Protein AF-A0A3D1CQ88-F1 (afdb_monomer)

Sequence (324 aa):
MRKIFASIFAVTLAASALYALHPVYAASAGDLVKCPDFSSVYFLANDGKRYVFPNEHIYKSWYPDFDAVKTISCADLGLLPLGSRVMYQPGTSLVKIPSDPSVFVVEDNEIVREIPDEATAIALFGNDWSDRVDDVSEAFWPSFIKGEPLVSKEVPEGTILEDNLSKLFRVRNDGTAIEVDSSLTVDQELVLKEHAIHIDDIESRMGVTIALTQVDNTTATTVLTQIEDELETVHVEQEDEVEVEDILEVEDVEDAEVSADDEVAENTSGTGSGDVADGTDESINSDVSGDTENVDSSVSGNESTDRGSSDNSGDSGSSDGSGD

Mean predicted aligned error: 18.25 Å

Radius of gyration: 37.43 Å; Cα contacts (8 Å, |Δi|>4): 385; chains: 1; bounding box: 118×134×65 Å

pLDDT: mean 73.59, std 25.38, range [30.64, 98.5]

Secondary structure (DSSP, 8-state):
-------------------------SS-TT-EEE-TT----EEE-TTSPEEE--SHHHHHTT-SSSTT-EE--HHHHHHSPEEEEPPPPTTT-EEE-TT----EEE-STTEEEE---HHHHHHHH-TTGGGGEEEPPTTTGGGSEE-PPPPTTPPPTT-EEE-TT--EEEE-TTS-EEE-GGG--HHHHHHHHHH-EEHHHHHHHHT--PPEE---HHHHHHHHHHHHHHHHTS------------------------------------------------------------------------------------------

Solvent-accessible surface area (backbone atoms only — not comparable to full-atom values): 21104 Å² total; per-residue (Å²): 142,83,84,89,81,88,84,80,82,81,79,80,78,82,80,75,78,80,72,78,82,70,82,83,58,100,66,54,60,79,35,36,37,30,30,86,91,51,86,62,44,24,43,28,39,87,89,58,27,33,24,38,42,87,45,67,68,38,42,46,39,57,28,77,65,70,85,76,51,41,78,46,55,59,67,63,54,68,70,42,47,78,53,64,69,54,66,66,36,42,32,52,47,30,40,28,37,89,93,45,92,63,42,22,46,34,28,68,92,48,27,32,28,37,53,84,43,70,69,56,42,34,30,68,64,31,91,66,37,69,80,37,54,43,78,42,58,72,90,60,50,83,72,45,44,79,52,72,62,58,57,91,75,63,67,60,35,33,33,32,29,26,49,102,83,73,48,37,26,37,25,37,90,88,52,32,27,36,48,48,56,86,53,50,53,73,51,45,45,53,35,49,58,75,43,36,41,49,47,72,58,37,28,64,57,45,72,53,82,72,55,76,41,83,56,54,73,75,53,23,54,54,52,44,51,48,53,55,49,52,64,67,54,64,74,74,71,74,76,72,78,76,73,91,72,88,91,81,81,83,77,86,79,78,89,79,90,79,85,90,84,82,88,89,89,85,85,83,88,88,86,88,86,84,88,84,90,80,87,82,89,82,87,85,88,80,88,83,88,79,89,80,88,86,85,90,84,84,90,82,89,87,79,89,82,88,79,91,86,77,89,88,84,88,81,89,84,82,83,90,83,84,89,134

Structure (mmCIF, N/CA/C/O backbone):
data_AF-A0A3D1CQ88-F1
#
_entry.id   AF-A0A3D1CQ88-F1
#
loop_
_atom_site.group_PDB
_atom_site.id
_atom_site.type_symbol
_atom_site.label_atom_id
_atom_site.label_alt_id
_atom_site.label_comp_id
_atom_site.label_asym_id
_atom_site.label_entity_id
_atom_site.label_seq_id
_atom_site.pdbx_PDB_ins_code
_atom_site.Cartn_x
_atom_site.Cartn_y
_atom_site.Cartn_z
_atom_site.occupancy
_atom_site.B_iso_or_equiv
_atom_site.auth_seq_id
_atom_site.auth_comp_id
_atom_site.auth_asym_id
_atom_site.auth_atom_id
_atom_site.pdbx_PDB_model_num
ATOM 1 N N . MET A 1 1 ? 61.587 58.115 -9.108 1.00 48.12 1 MET A N 1
ATOM 2 C CA . MET A 1 1 ? 60.219 57.782 -9.567 1.00 48.12 1 MET A CA 1
ATOM 3 C C . MET A 1 1 ? 60.296 57.025 -10.886 1.00 48.12 1 MET A C 1
ATOM 5 O O . MET A 1 1 ? 60.627 57.641 -11.890 1.00 48.12 1 MET A O 1
ATOM 9 N N . ARG A 1 2 ? 60.064 55.703 -10.875 1.00 33.22 2 ARG A N 1
ATOM 10 C CA . ARG A 1 2 ? 59.939 54.844 -12.073 1.00 33.22 2 ARG A CA 1
ATOM 11 C C . ARG A 1 2 ? 59.398 53.451 -11.679 1.00 33.22 2 ARG A C 1
ATOM 13 O O . ARG A 1 2 ? 60.150 52.573 -11.299 1.00 33.22 2 ARG A O 1
ATOM 20 N N . LYS A 1 3 ? 58.065 53.376 -11.602 1.00 39.84 3 LYS A N 1
ATOM 21 C CA . LYS A 1 3 ? 57.133 52.444 -12.271 1.00 39.84 3 LYS A CA 1
ATOM 22 C C . LYS A 1 3 ? 57.570 50.979 -12.610 1.00 39.84 3 LYS A C 1
ATOM 24 O O . LYS A 1 3 ? 58.551 50.807 -13.323 1.00 39.84 3 LYS A O 1
ATOM 29 N N . ILE A 1 4 ? 56.636 50.044 -12.293 1.00 45.88 4 ILE A N 1
ATOM 30 C CA . ILE A 1 4 ? 56.241 48.725 -12.903 1.00 45.88 4 ILE A CA 1
ATOM 31 C C . ILE A 1 4 ? 57.196 47.510 -12.667 1.00 45.88 4 ILE A C 1
ATOM 33 O O . ILE A 1 4 ? 58.399 47.706 -12.649 1.00 45.88 4 ILE A O 1
ATOM 37 N N . PHE A 1 5 ? 56.796 46.241 -12.433 1.00 41.38 5 PHE A N 1
ATOM 38 C CA . PHE A 1 5 ? 55.587 45.466 -12.775 1.00 41.38 5 PHE A CA 1
ATOM 39 C C . PHE A 1 5 ? 55.180 44.421 -11.718 1.00 41.38 5 PHE A C 1
ATOM 41 O O . PHE A 1 5 ? 56.013 43.706 -11.172 1.00 41.38 5 PHE A O 1
ATOM 48 N N . ALA A 1 6 ? 53.864 44.314 -11.505 1.00 47.38 6 ALA A N 1
ATOM 49 C CA . ALA A 1 6 ? 53.200 43.182 -10.872 1.00 47.38 6 ALA A CA 1
ATOM 50 C C . ALA A 1 6 ? 53.244 41.969 -11.816 1.00 47.38 6 ALA A C 1
ATOM 52 O O . ALA A 1 6 ? 52.879 42.091 -12.985 1.00 47.38 6 ALA A O 1
ATOM 53 N N . SER A 1 7 ? 53.684 40.818 -11.309 1.00 42.47 7 SER A N 1
ATOM 54 C CA . SER A 1 7 ? 53.619 39.539 -12.017 1.00 42.47 7 SER A CA 1
ATOM 55 C C . SER A 1 7 ? 52.428 38.757 -11.471 1.00 42.47 7 SER A C 1
ATOM 57 O O . SER A 1 7 ? 52.477 38.228 -10.363 1.00 42.47 7 SER A O 1
ATOM 59 N N . ILE A 1 8 ? 51.327 38.768 -12.221 1.00 50.25 8 ILE A N 1
ATOM 60 C CA . ILE A 1 8 ? 50.155 37.927 -11.979 1.00 50.25 8 ILE A CA 1
ATOM 61 C C . ILE A 1 8 ? 50.434 36.606 -12.690 1.00 50.25 8 ILE A C 1
ATOM 63 O O . ILE A 1 8 ? 50.419 36.544 -13.918 1.00 50.25 8 ILE A O 1
ATOM 67 N N . PHE A 1 9 ? 50.723 35.557 -11.924 1.00 49.78 9 PHE A N 1
ATOM 68 C CA . PHE A 1 9 ? 50.745 34.194 -12.442 1.00 49.78 9 PHE A CA 1
ATOM 69 C C . PHE A 1 9 ? 49.287 33.743 -12.589 1.00 49.78 9 PHE A C 1
ATOM 71 O O . PHE A 1 9 ? 48.623 33.411 -11.610 1.00 49.78 9 PHE A O 1
ATOM 78 N N . ALA A 1 10 ? 48.757 33.817 -13.809 1.00 49.28 10 ALA A N 1
ATOM 79 C CA . ALA A 1 10 ? 47.448 33.276 -14.140 1.00 49.28 10 ALA A CA 1
ATOM 80 C C . ALA A 1 10 ? 47.545 31.743 -14.183 1.00 49.28 10 ALA A C 1
ATOM 82 O O . ALA A 1 10 ? 47.992 31.167 -15.171 1.00 49.28 10 ALA A O 1
ATOM 83 N N . VAL A 1 11 ? 47.153 31.086 -13.091 1.00 54.59 11 VAL A N 1
ATOM 84 C CA . VAL A 1 11 ? 46.889 29.644 -13.076 1.00 54.59 11 VAL A CA 1
ATOM 85 C C . VAL A 1 11 ? 45.490 29.444 -13.650 1.00 54.59 11 VAL A C 1
ATOM 87 O O . VAL A 1 11 ? 44.489 29.648 -12.969 1.00 54.59 11 VAL A O 1
ATOM 90 N N . THR A 1 12 ? 45.407 29.094 -14.929 1.00 55.28 12 THR A N 1
ATOM 91 C CA . THR A 1 12 ? 44.164 28.621 -15.542 1.00 55.28 12 THR A CA 1
ATOM 92 C C . THR A 1 12 ? 43.940 27.170 -15.130 1.00 55.28 12 THR A C 1
ATOM 94 O O . THR A 1 12 ? 44.539 26.257 -15.697 1.00 55.28 12 THR A O 1
ATOM 97 N N . LEU A 1 13 ? 43.091 26.966 -14.123 1.00 56.22 13 LEU A N 1
ATOM 98 C CA . LEU A 1 13 ? 42.561 25.659 -13.756 1.00 56.22 13 LEU A CA 1
ATOM 99 C C . LEU A 1 13 ? 41.532 25.247 -14.821 1.00 56.22 13 LEU A C 1
ATOM 101 O O . LEU A 1 13 ? 40.419 25.766 -14.853 1.00 56.22 13 LEU A O 1
ATOM 105 N N . ALA A 1 14 ? 41.910 24.344 -15.723 1.00 56.69 14 ALA A N 1
ATOM 106 C CA . ALA A 1 14 ? 40.958 23.684 -16.606 1.00 56.69 14 ALA A CA 1
ATOM 107 C C . ALA A 1 14 ? 40.183 22.640 -15.787 1.00 56.69 14 ALA A C 1
ATOM 109 O O . ALA A 1 14 ? 40.598 21.487 -15.682 1.00 56.69 14 ALA A O 1
ATOM 110 N N . ALA A 1 15 ? 39.075 23.055 -15.169 1.00 56.78 15 ALA A N 1
ATOM 111 C CA . ALA A 1 15 ? 38.105 22.135 -14.588 1.00 56.78 15 ALA A CA 1
ATOM 112 C C . ALA A 1 15 ? 37.392 21.403 -15.734 1.00 56.78 15 ALA A C 1
ATOM 114 O O . ALA A 1 15 ? 36.399 21.875 -16.282 1.00 56.78 15 ALA A O 1
ATOM 115 N N . SER A 1 16 ? 37.956 20.270 -16.145 1.00 58.66 16 SER A N 1
ATOM 116 C CA . SER A 1 16 ? 37.271 19.334 -17.031 1.00 58.66 16 SER A CA 1
ATOM 117 C C . SER A 1 16 ? 36.211 18.637 -16.188 1.00 58.66 16 SER A C 1
ATOM 119 O O . SER A 1 16 ? 36.533 17.753 -15.398 1.00 58.66 16 SER A O 1
ATOM 121 N N . ALA A 1 17 ? 34.963 19.089 -16.292 1.00 56.50 17 ALA A N 1
ATOM 122 C CA . ALA A 1 17 ? 33.828 18.380 -15.726 1.00 56.50 17 ALA A CA 1
ATOM 123 C C . ALA A 1 17 ? 33.725 17.018 -16.430 1.00 56.50 17 ALA A C 1
ATOM 125 O O . ALA A 1 17 ? 33.301 16.933 -17.583 1.00 56.50 17 ALA A O 1
ATOM 126 N N . LEU A 1 18 ? 34.176 15.963 -15.750 1.00 49.38 18 LEU A N 1
ATOM 127 C CA . LEU A 1 18 ? 33.811 14.587 -16.064 1.00 49.38 18 LEU A CA 1
ATOM 128 C C . LEU A 1 18 ? 32.307 14.469 -15.807 1.00 49.38 18 LEU A C 1
ATOM 130 O O . LEU A 1 18 ? 31.881 14.188 -14.693 1.00 49.38 18 LEU A O 1
ATOM 134 N N . TYR A 1 19 ? 31.496 14.744 -16.824 1.00 58.16 19 TYR A N 1
ATOM 135 C CA . TYR A 1 19 ? 30.118 14.280 -16.814 1.00 58.16 19 TYR A CA 1
ATOM 136 C C . TYR A 1 19 ? 30.182 12.761 -16.946 1.00 58.16 19 TYR A C 1
ATOM 138 O O . TYR A 1 19 ? 30.662 12.252 -17.961 1.00 58.16 19 TYR A O 1
ATOM 146 N N . ALA A 1 20 ? 29.750 12.041 -15.909 1.00 57.75 20 ALA A N 1
ATOM 147 C CA . ALA A 1 20 ? 29.469 10.623 -16.043 1.00 57.75 20 ALA A CA 1
ATOM 148 C C . ALA A 1 20 ? 28.485 10.466 -17.212 1.00 57.75 20 ALA A C 1
ATOM 150 O O . ALA A 1 20 ? 27.418 11.087 -17.225 1.00 57.75 20 ALA A O 1
ATOM 151 N N . LEU A 1 21 ? 28.884 9.707 -18.235 1.00 52.44 21 LEU A N 1
ATOM 152 C CA . LEU A 1 21 ? 27.972 9.278 -19.285 1.00 52.44 21 LEU A CA 1
ATOM 153 C C . LEU A 1 21 ? 26.993 8.317 -18.620 1.00 52.44 21 LEU A C 1
ATOM 155 O O . LEU A 1 21 ? 27.290 7.133 -18.481 1.00 52.44 21 LEU A O 1
ATOM 159 N N . HIS A 1 22 ? 25.859 8.838 -18.162 1.00 51.94 22 HIS A N 1
ATOM 160 C CA . HIS A 1 22 ? 24.761 7.978 -17.769 1.00 51.94 22 HIS A CA 1
ATOM 161 C C . HIS A 1 22 ? 24.253 7.320 -19.053 1.00 51.94 22 HIS A C 1
ATOM 163 O O . HIS A 1 22 ? 23.973 8.039 -20.022 1.00 51.94 22 HIS A O 1
ATOM 169 N N . PRO A 1 23 ? 24.200 5.982 -19.124 1.00 56.75 23 PRO A N 1
ATOM 170 C CA . PRO A 1 23 ? 23.515 5.320 -20.220 1.00 56.75 23 PRO A CA 1
ATOM 171 C C . PRO A 1 23 ? 22.111 5.919 -20.337 1.00 56.75 23 PRO A C 1
ATOM 173 O O . PRO A 1 23 ? 21.360 5.980 -19.367 1.00 56.75 23 PRO A O 1
ATOM 176 N N . VAL A 1 24 ? 21.788 6.435 -21.524 1.00 55.22 24 VAL A N 1
ATOM 177 C CA . VAL A 1 24 ? 20.437 6.901 -21.830 1.00 55.22 24 VAL A CA 1
ATOM 178 C C . VAL A 1 24 ? 19.608 5.647 -22.048 1.00 55.22 24 VAL A C 1
ATOM 180 O O . VAL A 1 24 ? 19.566 5.107 -23.153 1.00 55.22 24 VAL A O 1
ATOM 183 N N . TYR A 1 25 ? 19.024 5.136 -20.972 1.00 65.94 25 TYR A N 1
ATOM 184 C CA . TYR A 1 25 ? 18.042 4.070 -21.063 1.00 65.94 25 TYR A CA 1
ATOM 185 C C . TYR A 1 25 ? 16.749 4.620 -21.675 1.00 65.94 25 TYR A C 1
ATOM 187 O O . TYR A 1 25 ? 16.431 5.803 -21.549 1.00 65.94 25 TYR A O 1
ATOM 195 N N . ALA A 1 26 ? 15.986 3.757 -22.346 1.00 78.38 26 ALA A N 1
ATOM 196 C CA . ALA A 1 26 ? 14.658 4.102 -22.860 1.00 78.38 26 ALA A CA 1
ATOM 197 C C . ALA A 1 26 ? 13.620 4.360 -21.743 1.00 78.38 26 ALA A C 1
ATOM 199 O O . ALA A 1 26 ? 12.492 4.746 -22.042 1.00 78.38 26 ALA A O 1
ATOM 200 N N . ALA A 1 27 ? 14.005 4.137 -20.483 1.00 85.50 27 ALA A N 1
ATOM 201 C CA . ALA A 1 27 ? 13.209 4.335 -19.283 1.00 85.50 27 ALA A CA 1
ATOM 202 C C . ALA A 1 27 ? 13.976 5.187 -18.262 1.00 85.50 27 ALA A C 1
ATOM 204 O O . ALA A 1 27 ? 15.209 5.180 -18.233 1.00 85.50 27 ALA A O 1
ATOM 205 N N . SER A 1 28 ? 13.234 5.910 -17.432 1.00 89.38 28 SER A N 1
ATOM 206 C CA . SER A 1 28 ? 13.740 6.737 -16.332 1.00 89.38 28 SER A CA 1
ATOM 207 C C . SER A 1 28 ? 13.217 6.241 -14.988 1.00 89.38 28 SER A C 1
ATOM 209 O O . SER A 1 28 ? 12.246 5.492 -14.942 1.00 89.38 28 SER A O 1
ATOM 211 N N . ALA A 1 29 ? 13.840 6.675 -13.893 1.00 90.25 29 ALA A N 1
ATOM 212 C CA . ALA A 1 29 ? 13.319 6.399 -12.559 1.00 90.25 29 ALA A CA 1
ATOM 213 C C . ALA A 1 29 ? 11.845 6.831 -12.424 1.00 90.25 29 ALA A C 1
ATOM 215 O O . ALA A 1 29 ? 11.426 7.817 -13.039 1.00 90.25 29 ALA A O 1
ATOM 216 N N . GLY A 1 30 ? 11.068 6.046 -11.681 1.00 90.06 30 GLY A N 1
ATOM 217 C CA . GLY A 1 30 ? 9.610 6.131 -11.597 1.00 90.06 30 GLY A CA 1
ATOM 218 C C . GLY A 1 30 ? 8.867 5.322 -12.668 1.00 90.06 30 GLY A C 1
ATOM 219 O O . GLY A 1 30 ? 7.665 5.103 -12.539 1.00 90.06 30 GLY A O 1
ATOM 220 N N . ASP A 1 31 ? 9.548 4.849 -13.718 1.00 94.06 31 ASP A N 1
ATOM 221 C CA . ASP A 1 31 ? 8.892 4.097 -14.785 1.00 94.06 31 ASP A CA 1
ATOM 222 C C . ASP A 1 31 ? 8.568 2.658 -14.378 1.00 94.06 31 ASP A C 1
ATOM 224 O O . ASP A 1 31 ? 9.395 1.929 -13.826 1.00 94.06 31 ASP A O 1
ATOM 228 N N . LEU A 1 32 ? 7.390 2.206 -14.800 1.00 96.56 32 LEU A N 1
ATOM 229 C CA . LEU A 1 32 ? 7.064 0.793 -14.897 1.00 96.56 32 LEU A CA 1
ATOM 230 C C . LEU A 1 32 ? 7.511 0.261 -16.253 1.00 96.56 32 LEU A C 1
ATOM 232 O O . LEU A 1 32 ? 7.132 0.800 -17.294 1.00 96.56 32 LEU A O 1
ATOM 236 N N . VAL A 1 33 ? 8.298 -0.809 -16.257 1.00 97.00 33 VAL A N 1
ATOM 237 C CA . VAL A 1 33 ? 8.876 -1.375 -17.476 1.00 97.00 33 VAL A CA 1
ATOM 238 C C . VAL A 1 33 ? 8.666 -2.878 -17.579 1.00 97.00 33 VAL A C 1
ATOM 240 O O . VAL A 1 33 ? 8.673 -3.614 -16.595 1.00 97.00 33 VAL A O 1
ATOM 243 N N . LYS A 1 34 ? 8.543 -3.346 -18.816 1.00 97.38 34 LYS A N 1
ATOM 244 C CA . LYS A 1 34 ? 8.624 -4.757 -19.202 1.00 97.38 34 LYS A CA 1
ATOM 245 C C . LYS A 1 34 ? 9.391 -4.884 -20.509 1.00 97.38 34 LYS A C 1
ATOM 247 O O . LYS A 1 34 ? 9.611 -3.893 -21.208 1.00 97.38 34 LYS A O 1
ATOM 252 N N . CYS A 1 35 ? 9.716 -6.109 -20.896 1.00 96.19 35 CYS A N 1
ATOM 253 C CA . CYS A 1 35 ? 10.124 -6.394 -22.266 1.00 96.19 35 CYS A CA 1
ATOM 254 C C . CYS A 1 35 ? 9.092 -7.279 -22.990 1.00 96.19 35 CYS A C 1
ATOM 256 O O . CYS A 1 35 ? 8.247 -7.886 -22.333 1.00 96.19 35 CYS A O 1
ATOM 258 N N . PRO A 1 36 ? 9.144 -7.393 -24.329 1.00 96.44 36 PRO A N 1
ATOM 259 C CA . PRO A 1 36 ? 8.188 -8.198 -25.093 1.00 96.44 36 PRO A CA 1
ATOM 260 C C . PRO A 1 36 ? 8.229 -9.703 -24.798 1.00 96.44 36 PRO A C 1
ATOM 262 O O . PRO A 1 36 ? 7.206 -10.368 -24.944 1.00 96.44 36 PRO A O 1
ATOM 265 N N . ASP A 1 37 ? 9.388 -10.236 -24.400 1.00 96.69 37 ASP A N 1
ATOM 266 C CA . ASP A 1 37 ? 9.609 -11.688 -24.324 1.00 96.69 37 ASP A CA 1
ATOM 267 C C . ASP A 1 37 ? 9.002 -12.344 -23.071 1.00 96.69 37 ASP A C 1
ATOM 269 O O . ASP A 1 37 ? 8.784 -13.555 -23.057 1.00 96.69 37 ASP A O 1
ATOM 273 N N . PHE A 1 38 ? 8.723 -11.572 -22.017 1.00 93.31 38 PHE A N 1
ATOM 274 C CA . PHE A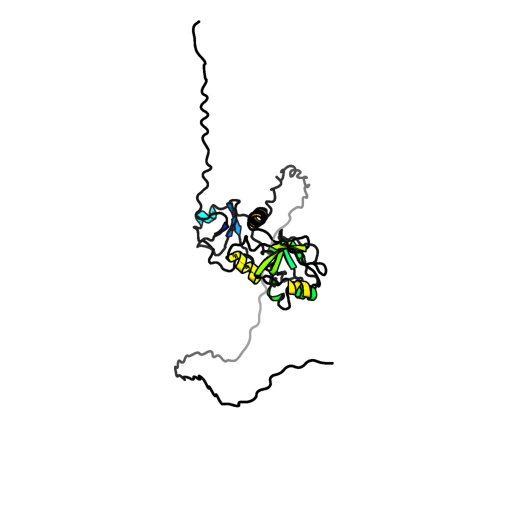 1 38 ? 8.151 -12.069 -20.764 1.00 93.31 38 PHE A CA 1
ATOM 275 C C . PHE A 1 38 ? 7.161 -11.078 -20.142 1.00 93.31 38 PHE A C 1
ATOM 277 O O . PHE A 1 38 ? 7.153 -9.886 -20.443 1.00 93.31 38 PHE A O 1
ATOM 284 N N . SER A 1 39 ? 6.276 -11.586 -19.283 1.00 94.69 39 SER A N 1
ATOM 285 C CA . SER A 1 39 ? 5.189 -10.806 -18.678 1.00 94.69 39 SER A CA 1
ATOM 286 C C . SER A 1 39 ? 5.582 -10.052 -17.408 1.00 94.69 39 SER A C 1
ATOM 288 O O . SER A 1 39 ? 4.795 -9.226 -16.960 1.00 94.69 39 SER A O 1
ATOM 290 N N . SER A 1 40 ? 6.760 -10.316 -16.834 1.00 96.88 40 SER A N 1
ATOM 291 C CA . SER A 1 40 ? 7.223 -9.659 -15.609 1.00 96.88 40 SER A CA 1
ATOM 292 C C . SER A 1 40 ? 7.288 -8.140 -15.775 1.00 96.88 40 SER A C 1
ATOM 294 O O . SER A 1 40 ? 7.863 -7.636 -16.745 1.00 96.88 40 SER A O 1
ATOM 296 N N . VAL A 1 41 ? 6.708 -7.434 -14.807 1.00 97.94 41 VAL A N 1
ATOM 297 C CA . VAL A 1 41 ? 6.734 -5.973 -14.702 1.00 97.94 41 VAL A CA 1
ATOM 298 C C . VAL A 1 41 ? 7.742 -5.586 -13.629 1.00 97.94 41 VAL A C 1
ATOM 300 O O . VAL A 1 41 ? 7.862 -6.263 -12.603 1.00 97.94 41 VAL A O 1
ATOM 303 N N . TYR A 1 42 ? 8.467 -4.501 -13.878 1.00 97.31 42 TYR A N 1
ATOM 304 C CA . TYR A 1 42 ? 9.457 -3.960 -12.963 1.00 97.31 42 TYR A CA 1
ATOM 305 C C . TYR A 1 42 ? 9.211 -2.474 -12.735 1.00 97.31 42 TYR A C 1
ATOM 307 O O . TYR A 1 42 ? 8.898 -1.756 -13.681 1.00 97.31 42 TYR A O 1
ATOM 315 N N . PHE A 1 43 ? 9.414 -2.016 -11.508 1.00 97.00 43 PHE A N 1
ATOM 316 C CA . PHE A 1 43 ? 9.547 -0.601 -11.184 1.00 97.00 43 PHE A CA 1
ATOM 317 C C . PHE A 1 43 ? 11.021 -0.196 -11.278 1.00 97.00 43 PHE A C 1
ATOM 319 O O . PHE A 1 43 ? 11.882 -0.886 -10.728 1.00 97.00 43 PHE A O 1
ATOM 326 N N . LEU A 1 44 ? 11.331 0.882 -11.995 1.00 94.94 44 LEU A N 1
ATOM 327 C CA . LEU A 1 44 ? 12.678 1.448 -12.064 1.00 94.94 44 LEU A CA 1
ATOM 328 C C . LEU A 1 44 ? 12.825 2.520 -10.981 1.00 94.94 44 LEU A C 1
ATOM 330 O O . LEU A 1 44 ? 12.228 3.587 -11.094 1.00 94.94 44 LEU A O 1
ATOM 334 N N . ALA A 1 45 ? 13.614 2.246 -9.946 1.00 89.88 45 ALA A N 1
ATOM 335 C CA . ALA A 1 45 ? 13.806 3.177 -8.837 1.00 89.88 45 ALA A CA 1
ATOM 336 C C . ALA A 1 45 ? 14.898 4.224 -9.133 1.00 89.88 45 ALA A C 1
ATOM 338 O O . ALA A 1 45 ? 15.630 4.136 -10.127 1.00 89.88 45 ALA A O 1
ATOM 339 N N . ASN A 1 46 ? 15.008 5.228 -8.259 1.00 89.00 46 ASN A N 1
ATOM 340 C CA . ASN A 1 46 ? 15.995 6.311 -8.362 1.00 89.00 46 ASN A CA 1
ATOM 341 C C . ASN A 1 46 ? 17.449 5.818 -8.264 1.00 89.00 46 ASN A C 1
ATOM 343 O O . ASN A 1 46 ? 18.336 6.408 -8.885 1.00 89.00 46 ASN A O 1
ATOM 347 N N . ASP A 1 47 ? 17.677 4.688 -7.589 1.00 88.44 47 ASP A N 1
ATOM 348 C CA . ASP A 1 47 ? 18.973 4.004 -7.505 1.00 88.44 47 ASP A CA 1
ATOM 349 C C . ASP A 1 47 ? 19.431 3.377 -8.844 1.00 88.44 47 ASP A C 1
ATOM 351 O O . ASP A 1 47 ? 20.547 2.857 -8.956 1.00 88.44 47 ASP A O 1
ATOM 355 N N . GLY A 1 48 ? 18.580 3.425 -9.876 1.00 88.81 48 GLY A N 1
ATOM 356 C CA . GLY A 1 48 ? 18.833 2.880 -11.207 1.00 88.81 48 GLY A CA 1
ATOM 357 C C . GLY A 1 48 ? 18.635 1.366 -11.319 1.00 88.81 48 GLY A C 1
ATOM 358 O O . GLY A 1 48 ? 18.948 0.798 -12.372 1.00 88.81 48 GLY A O 1
ATOM 359 N N . LYS A 1 49 ? 18.128 0.703 -10.274 1.00 93.81 49 LYS A N 1
ATOM 360 C CA . LYS A 1 49 ? 17.792 -0.724 -10.278 1.00 93.81 49 LYS A CA 1
ATOM 361 C C . LYS A 1 49 ? 16.324 -0.946 -10.631 1.00 93.81 49 LYS A C 1
ATOM 363 O O . LYS A 1 49 ? 15.454 -0.109 -10.398 1.00 93.81 49 LYS A O 1
ATOM 368 N N . ARG A 1 50 ? 16.043 -2.128 -11.178 1.00 95.25 50 ARG A N 1
ATOM 369 C CA . ARG A 1 50 ? 14.685 -2.599 -11.468 1.00 95.25 50 ARG A CA 1
ATOM 370 C C . ARG A 1 50 ? 14.210 -3.545 -10.357 1.00 95.25 50 ARG A C 1
ATOM 372 O O . ARG A 1 50 ? 14.860 -4.559 -10.088 1.00 95.25 50 ARG A O 1
ATOM 379 N N . TYR A 1 51 ? 13.069 -3.237 -9.756 1.00 96.56 51 TYR A N 1
ATOM 380 C CA . TYR A 1 51 ? 12.429 -4.018 -8.698 1.00 96.56 51 TYR A CA 1
ATOM 381 C C . TYR A 1 51 ? 11.257 -4.786 -9.289 1.00 96.56 51 TYR A C 1
ATOM 383 O O . TYR A 1 51 ? 10.400 -4.210 -9.955 1.00 96.56 51 TYR A O 1
ATOM 391 N N . VAL A 1 52 ? 11.242 -6.103 -9.112 1.00 96.31 52 VAL A N 1
ATOM 392 C CA . VAL A 1 52 ? 10.235 -6.967 -9.743 1.00 96.31 52 VAL A CA 1
ATOM 393 C C . VAL A 1 52 ? 8.940 -6.984 -8.937 1.00 96.31 52 VAL A C 1
ATOM 395 O O . VAL A 1 52 ? 8.986 -7.116 -7.717 1.00 96.31 52 VAL A O 1
ATOM 398 N N . PHE A 1 53 ? 7.791 -6.928 -9.615 1.00 96.19 53 PHE A N 1
ATOM 399 C CA . PHE A 1 53 ? 6.500 -7.285 -9.021 1.00 96.19 53 PHE A CA 1
ATOM 400 C C . PHE A 1 53 ? 6.327 -8.810 -9.072 1.00 96.19 53 PHE A C 1
ATOM 402 O O . PHE A 1 53 ? 6.247 -9.366 -10.173 1.00 96.19 53 PHE A O 1
ATOM 409 N N . PRO A 1 54 ? 6.286 -9.521 -7.928 1.00 93.50 54 PRO A N 1
ATOM 410 C CA . PRO A 1 54 ? 6.233 -10.986 -7.932 1.00 93.50 54 PRO A CA 1
ATOM 411 C C . PRO A 1 54 ? 4.941 -11.561 -8.519 1.00 93.50 54 PRO A C 1
ATOM 413 O O . PRO A 1 54 ? 4.951 -12.666 -9.061 1.00 93.50 54 PRO A O 1
ATOM 416 N N . ASN A 1 55 ? 3.826 -10.838 -8.387 1.00 93.50 55 ASN A N 1
ATOM 417 C CA . ASN A 1 55 ? 2.520 -11.241 -8.893 1.00 93.50 55 ASN A CA 1
ATOM 418 C C . ASN A 1 55 ? 1.622 -10.017 -9.157 1.00 93.50 55 ASN A C 1
ATOM 420 O O . ASN A 1 55 ? 1.979 -8.879 -8.850 1.00 93.50 55 ASN A O 1
ATOM 424 N N . GLU A 1 56 ? 0.453 -10.274 -9.744 1.00 95.06 56 GLU A N 1
ATOM 425 C CA . GLU A 1 56 ? -0.527 -9.244 -10.095 1.00 95.06 56 GLU A CA 1
ATOM 426 C C . GLU A 1 56 ? -1.180 -8.582 -8.873 1.00 95.06 56 GLU A C 1
ATOM 428 O O . GLU A 1 56 ? -1.429 -7.385 -8.927 1.00 95.06 56 GLU A O 1
ATOM 433 N N . HIS A 1 57 ? -1.409 -9.309 -7.774 1.00 94.69 57 HIS A N 1
ATOM 434 C CA . HIS A 1 57 ? -2.003 -8.749 -6.551 1.00 94.69 57 HIS A CA 1
ATOM 435 C C . HIS A 1 57 ? -1.107 -7.659 -5.948 1.00 94.69 57 HIS A C 1
ATOM 437 O O . HIS A 1 57 ? -1.563 -6.554 -5.675 1.00 94.69 57 HIS A O 1
ATOM 443 N N . ILE A 1 58 ? 0.202 -7.919 -5.859 1.00 95.25 58 ILE A N 1
ATOM 444 C CA . ILE A 1 58 ? 1.182 -6.924 -5.412 1.00 95.25 58 ILE A CA 1
ATOM 445 C C . ILE A 1 58 ? 1.214 -5.740 -6.379 1.00 95.25 58 ILE A C 1
ATOM 447 O O . ILE A 1 58 ? 1.232 -4.601 -5.936 1.00 95.25 58 ILE A O 1
ATOM 451 N N . TYR A 1 59 ? 1.185 -5.970 -7.693 1.00 96.56 59 TYR A N 1
ATOM 452 C CA . TYR A 1 59 ? 1.138 -4.862 -8.651 1.00 96.56 59 TYR A CA 1
ATOM 453 C C . TYR A 1 59 ? -0.112 -3.989 -8.460 1.00 96.56 59 TYR A C 1
ATOM 455 O O . TYR A 1 59 ? 0.004 -2.768 -8.367 1.00 96.56 59 TYR A O 1
ATOM 463 N N . LYS A 1 60 ? -1.284 -4.621 -8.327 1.00 95.88 60 LYS A N 1
ATOM 464 C CA . LYS A 1 60 ? -2.572 -3.944 -8.137 1.00 95.88 60 LYS A CA 1
ATOM 465 C C . LYS A 1 60 ? -2.715 -3.231 -6.800 1.00 95.88 60 LYS A C 1
ATOM 467 O O . LYS A 1 60 ? -3.481 -2.282 -6.702 1.00 95.88 60 LYS A O 1
ATOM 472 N N . SER A 1 61 ? -1.926 -3.634 -5.807 1.00 95.56 61 SER A N 1
ATOM 473 C CA . SER A 1 61 ? -1.807 -2.876 -4.566 1.00 95.56 61 SER A CA 1
ATOM 474 C C . SER A 1 61 ? -1.164 -1.503 -4.763 1.00 95.56 61 SER A C 1
ATOM 476 O O . SER A 1 61 ? -1.360 -0.665 -3.908 1.00 95.56 61 SER A O 1
ATOM 478 N N . TRP A 1 62 ? -0.436 -1.249 -5.863 1.00 95.50 62 TRP A N 1
ATOM 479 C CA . TRP A 1 62 ? 0.222 0.040 -6.144 1.00 95.50 62 TRP A CA 1
ATOM 480 C C . TRP A 1 62 ? -0.338 0.780 -7.365 1.00 95.50 62 TRP A C 1
ATOM 482 O O . TRP A 1 62 ? -0.244 2.005 -7.425 1.00 95.50 62 TRP A O 1
ATOM 492 N N . TYR A 1 63 ? -0.881 0.058 -8.352 1.00 95.81 63 TYR A N 1
ATOM 493 C CA . TYR A 1 63 ? -1.347 0.617 -9.625 1.00 95.81 63 TYR A CA 1
ATOM 494 C C . TYR A 1 63 ? -2.696 0.014 -10.032 1.00 95.81 63 TYR A C 1
ATOM 496 O O . TYR A 1 63 ? -2.879 -1.192 -9.894 1.00 95.81 63 TYR A O 1
ATOM 504 N N . PRO A 1 64 ? -3.630 0.798 -10.595 1.00 95.12 64 PRO A N 1
ATOM 505 C CA . PRO A 1 64 ? -4.981 0.310 -10.881 1.00 95.12 64 PRO A CA 1
ATOM 506 C C . PRO A 1 64 ? -5.008 -0.711 -12.032 1.00 95.12 64 PRO A C 1
ATOM 508 O O . PRO A 1 64 ? -5.798 -1.658 -12.038 1.00 95.12 64 PRO A O 1
ATOM 511 N N . ASP A 1 65 ? -4.127 -0.532 -13.015 1.00 95.75 65 ASP A N 1
ATOM 512 C CA . ASP A 1 65 ? -4.017 -1.356 -14.212 1.00 95.75 65 ASP A CA 1
ATOM 513 C C . ASP A 1 65 ? -2.605 -1.262 -14.817 1.00 95.75 65 ASP A C 1
ATOM 515 O O . ASP A 1 65 ? -1.723 -0.600 -14.275 1.00 95.75 65 ASP A O 1
ATOM 519 N N . PHE A 1 66 ? -2.376 -1.962 -15.932 1.00 96.44 66 PHE A N 1
ATOM 520 C CA . PHE A 1 66 ? -1.070 -2.054 -16.590 1.00 96.44 66 PHE A CA 1
ATOM 521 C C . PHE A 1 66 ? -0.833 -0.983 -17.673 1.00 96.44 66 PHE A C 1
ATOM 523 O O . PHE A 1 66 ? 0.159 -1.087 -18.404 1.00 96.44 66 PHE A O 1
ATOM 530 N N . ASP A 1 67 ? -1.698 0.026 -17.818 1.00 95.69 67 ASP A N 1
ATOM 531 C CA . ASP A 1 67 ? -1.608 1.003 -18.916 1.00 95.69 67 ASP A CA 1
ATOM 532 C C . ASP A 1 67 ? -0.365 1.899 -18.795 1.00 95.69 67 ASP A C 1
ATOM 534 O O . ASP A 1 67 ? 0.204 2.332 -19.803 1.00 95.69 67 ASP A O 1
ATOM 538 N N . ALA A 1 68 ? 0.120 2.116 -17.569 1.00 92.88 68 ALA A N 1
ATOM 539 C CA . ALA A 1 68 ? 1.354 2.847 -17.291 1.00 92.88 68 ALA A CA 1
ATOM 540 C C . ALA A 1 68 ? 2.639 2.055 -17.630 1.00 92.88 68 ALA A C 1
ATOM 542 O O . ALA A 1 68 ? 3.735 2.626 -17.637 1.00 92.88 68 ALA A O 1
ATOM 543 N N . VAL A 1 69 ? 2.544 0.750 -17.926 1.00 96.69 69 VAL A N 1
ATOM 544 C CA . VAL A 1 69 ? 3.718 -0.103 -18.169 1.00 96.69 69 VAL A CA 1
ATOM 545 C C . VAL A 1 69 ? 4.313 0.138 -19.557 1.00 96.69 69 VAL A C 1
ATOM 547 O O . VAL A 1 69 ? 3.744 -0.202 -20.598 1.00 96.69 69 VAL A O 1
ATOM 550 N N . LYS A 1 70 ? 5.549 0.634 -19.584 1.00 96.19 70 LYS A N 1
ATOM 551 C CA . LYS A 1 70 ? 6.326 0.853 -20.805 1.00 96.19 70 LYS A CA 1
ATOM 552 C C . LYS A 1 70 ? 6.986 -0.443 -21.270 1.00 96.19 70 LYS A C 1
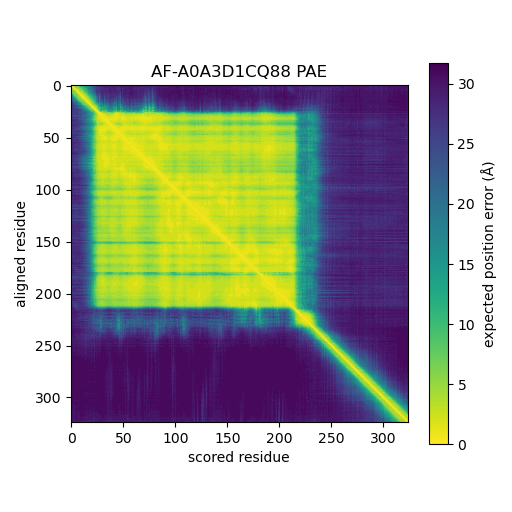ATOM 554 O O . LYS A 1 70 ? 7.623 -1.163 -20.505 1.00 96.19 70 LYS A O 1
ATOM 559 N N . THR A 1 71 ? 6.898 -0.727 -22.566 1.00 96.69 71 THR A N 1
ATOM 560 C CA . THR A 1 71 ? 7.651 -1.835 -23.171 1.00 96.69 71 THR A CA 1
ATOM 561 C C . THR A 1 71 ? 8.984 -1.323 -23.715 1.00 96.69 71 THR A C 1
ATOM 563 O O . THR A 1 71 ? 9.000 -0.515 -24.643 1.00 96.69 71 THR A O 1
ATOM 566 N N . ILE A 1 72 ? 10.094 -1.816 -23.164 1.00 95.62 72 ILE A N 1
ATOM 567 C CA . ILE A 1 72 ? 11.466 -1.547 -23.629 1.00 95.62 72 ILE A CA 1
ATOM 568 C C . ILE A 1 72 ? 12.091 -2.811 -24.234 1.00 95.62 72 ILE A C 1
ATOM 570 O O . ILE A 1 72 ? 11.536 -3.904 -24.116 1.00 95.62 72 ILE A O 1
ATOM 574 N N . SER A 1 73 ? 13.240 -2.699 -24.905 1.00 95.56 73 SER A N 1
ATOM 575 C CA . SER A 1 73 ? 13.906 -3.893 -25.442 1.00 95.56 73 SER A CA 1
ATOM 576 C C . SER A 1 73 ? 14.421 -4.799 -24.313 1.00 95.56 73 SER A C 1
ATOM 578 O O . SER A 1 73 ? 14.822 -4.317 -23.254 1.00 95.56 73 SER A O 1
ATOM 580 N N . CYS A 1 74 ? 14.460 -6.119 -24.531 1.00 95.94 74 CYS A N 1
ATOM 581 C CA . CYS A 1 74 ? 15.014 -7.063 -23.548 1.00 95.94 74 CYS A CA 1
ATOM 582 C C . CYS A 1 74 ? 16.491 -6.767 -23.240 1.00 95.94 74 CYS A C 1
ATOM 584 O O . CYS A 1 74 ? 16.951 -7.004 -22.126 1.00 95.94 74 CYS A O 1
ATOM 586 N N . ALA A 1 75 ? 17.225 -6.236 -24.226 1.00 94.50 75 ALA A N 1
ATOM 587 C CA . ALA A 1 75 ? 18.613 -5.822 -24.067 1.00 94.50 75 ALA A CA 1
ATOM 588 C C . ALA A 1 75 ? 18.734 -4.612 -23.131 1.00 94.50 75 ALA A C 1
ATOM 590 O O . ALA A 1 75 ? 19.528 -4.665 -22.198 1.00 94.50 75 ALA A O 1
ATOM 591 N N . ASP A 1 76 ? 17.919 -3.569 -23.333 1.00 94.00 76 ASP A N 1
ATOM 592 C CA . ASP A 1 76 ? 17.913 -2.384 -22.464 1.00 94.00 76 ASP A CA 1
ATOM 593 C C . ASP A 1 76 ? 17.466 -2.743 -21.052 1.00 94.00 76 ASP A C 1
ATOM 595 O O . ASP A 1 76 ? 18.111 -2.341 -20.088 1.00 94.00 76 ASP A O 1
ATOM 599 N N . LEU A 1 77 ? 16.408 -3.557 -20.932 1.00 94.75 77 LEU A N 1
ATOM 600 C CA . LEU A 1 77 ? 15.970 -4.074 -19.643 1.00 94.75 77 LEU A CA 1
ATOM 601 C C . LEU A 1 77 ? 17.143 -4.786 -18.972 1.00 94.75 77 LEU A C 1
ATOM 603 O O . LEU A 1 77 ? 17.474 -4.440 -17.847 1.00 94.75 77 LEU A O 1
ATOM 607 N N . GLY A 1 78 ? 17.809 -5.713 -19.673 1.00 94.38 78 GLY A N 1
ATOM 608 C CA . GLY A 1 78 ? 18.962 -6.493 -19.212 1.00 94.38 78 GLY A CA 1
ATOM 609 C C . GLY A 1 78 ? 20.157 -5.691 -18.685 1.00 94.38 78 GLY A C 1
ATOM 610 O O . GLY A 1 78 ? 20.918 -6.238 -17.892 1.00 94.38 78 GLY A O 1
ATOM 611 N N . LEU A 1 79 ? 20.310 -4.425 -19.085 1.00 93.88 79 LEU A N 1
ATOM 612 C CA . LEU A 1 79 ? 21.352 -3.526 -18.575 1.00 93.88 79 LEU A CA 1
ATOM 613 C C . LEU A 1 79 ? 21.009 -2.909 -17.211 1.00 93.88 79 LEU A C 1
ATOM 615 O O . LEU A 1 79 ? 21.917 -2.479 -16.503 1.00 93.88 79 LEU A O 1
ATOM 619 N N . LEU A 1 80 ? 19.726 -2.869 -16.841 1.00 93.19 80 LEU A N 1
ATOM 620 C CA . LEU A 1 80 ? 19.266 -2.382 -15.542 1.00 93.19 80 LEU A CA 1
ATOM 621 C C . LEU A 1 80 ? 19.518 -3.462 -14.471 1.00 93.19 80 LEU A C 1
ATOM 623 O O . LEU A 1 80 ? 18.968 -4.567 -14.596 1.00 93.19 80 LEU A O 1
ATOM 627 N N . PRO A 1 81 ? 20.328 -3.185 -13.428 1.00 94.94 81 PRO A N 1
ATOM 628 C CA . PRO A 1 81 ? 20.577 -4.138 -12.349 1.00 94.94 81 PRO A CA 1
ATOM 629 C C . PRO A 1 81 ? 19.285 -4.519 -11.622 1.00 94.94 81 PRO A C 1
ATOM 631 O O . PRO A 1 81 ? 18.357 -3.719 -11.531 1.00 94.94 81 PRO A O 1
ATOM 634 N N . LEU A 1 82 ? 19.222 -5.740 -11.089 1.00 94.88 82 LEU A N 1
ATOM 635 C CA . LEU A 1 82 ? 18.104 -6.164 -10.247 1.00 94.88 82 LEU A CA 1
ATOM 636 C C . LEU A 1 82 ? 18.247 -5.563 -8.847 1.00 94.88 82 LEU A C 1
ATOM 638 O O . LEU A 1 82 ? 19.317 -5.641 -8.244 1.00 94.88 82 LEU A O 1
ATOM 642 N N . GLY A 1 83 ? 17.162 -4.975 -8.355 1.00 93.25 83 GLY A N 1
ATOM 643 C CA . GLY A 1 83 ? 16.964 -4.710 -6.937 1.00 93.25 83 GLY A CA 1
ATOM 644 C C . GLY A 1 83 ? 16.323 -5.912 -6.246 1.00 93.25 83 GLY A C 1
ATOM 645 O O . GLY A 1 83 ? 16.319 -7.030 -6.774 1.00 93.25 83 GLY A O 1
ATOM 646 N N . SER A 1 84 ? 15.740 -5.658 -5.078 1.00 90.12 84 SER A N 1
ATOM 647 C CA . SER A 1 84 ? 14.843 -6.610 -4.425 1.00 90.12 84 SER A CA 1
ATOM 648 C C . SER A 1 84 ? 13.512 -6.717 -5.197 1.00 90.12 84 SER A C 1
ATOM 650 O O . SER A 1 84 ? 13.379 -6.325 -6.364 1.00 90.12 84 SER A O 1
ATOM 652 N N . ARG A 1 85 ? 12.495 -7.276 -4.554 1.00 90.81 85 ARG A N 1
ATOM 653 C CA . ARG A 1 85 ? 11.126 -7.322 -5.061 1.00 90.81 85 ARG A CA 1
ATOM 654 C C . ARG A 1 85 ? 10.278 -6.216 -4.447 1.00 90.81 85 ARG A C 1
ATOM 656 O O . ARG A 1 85 ? 10.555 -5.762 -3.345 1.00 90.81 85 ARG A O 1
ATOM 663 N N . VAL A 1 86 ? 9.214 -5.847 -5.144 1.00 93.19 86 VAL A N 1
ATOM 664 C CA . VAL A 1 86 ? 8.163 -4.995 -4.584 1.00 93.19 86 VAL A CA 1
ATOM 665 C C . VAL A 1 86 ? 7.265 -5.844 -3.673 1.00 93.19 86 VAL A C 1
ATOM 667 O O . VAL A 1 86 ? 6.962 -6.995 -4.007 1.00 93.19 86 VAL A O 1
ATOM 670 N N . MET A 1 87 ? 6.863 -5.291 -2.528 1.00 92.31 87 MET A N 1
ATOM 671 C CA . MET A 1 87 ? 5.900 -5.886 -1.587 1.00 92.31 87 MET A CA 1
ATOM 672 C C . MET A 1 87 ? 4.526 -5.223 -1.726 1.00 92.31 87 MET A C 1
ATOM 674 O O . MET A 1 87 ? 4.391 -4.231 -2.438 1.00 92.31 87 MET A O 1
ATOM 678 N N . TYR A 1 88 ? 3.499 -5.766 -1.067 1.00 94.25 88 TYR A N 1
ATOM 679 C CA . TYR A 1 88 ? 2.178 -5.128 -1.013 1.00 94.25 88 TYR A CA 1
ATOM 680 C C . TYR A 1 88 ? 2.277 -3.689 -0.497 1.00 94.25 88 TYR A C 1
ATOM 682 O O . TYR A 1 88 ? 3.024 -3.426 0.447 1.00 94.25 88 TYR A O 1
ATOM 690 N N . GLN A 1 89 ? 1.515 -2.771 -1.096 1.00 94.62 89 GLN A N 1
ATOM 691 C CA . GLN A 1 89 ? 1.405 -1.408 -0.590 1.00 94.62 89 GLN A CA 1
ATOM 692 C C . GLN A 1 89 ? 0.716 -1.433 0.781 1.00 94.62 89 GLN A C 1
ATOM 694 O O . GLN A 1 89 ? -0.397 -1.961 0.888 1.00 94.62 89 GLN A O 1
ATOM 699 N N . PRO A 1 90 ? 1.311 -0.854 1.833 1.00 94.50 90 PRO A N 1
ATOM 700 C CA . PRO A 1 90 ? 0.683 -0.871 3.148 1.00 94.50 90 PRO A CA 1
ATOM 701 C C . PRO A 1 90 ? -0.682 -0.179 3.139 1.00 94.50 90 PRO A C 1
ATOM 703 O O . PRO A 1 90 ? -0.868 0.842 2.471 1.00 94.50 90 PRO A O 1
ATOM 706 N N . GLY A 1 91 ? -1.638 -0.769 3.861 1.00 92.75 91 GLY A N 1
ATOM 707 C CA . GLY A 1 91 ? -3.024 -0.295 3.946 1.00 92.75 91 GLY A CA 1
ATOM 708 C C . GLY A 1 91 ? -3.971 -0.721 2.813 1.00 92.75 91 GLY A C 1
ATOM 709 O O . GLY A 1 91 ? -5.157 -0.392 2.888 1.00 92.75 91 GLY A O 1
ATOM 710 N N . THR A 1 92 ? -3.501 -1.455 1.797 1.00 94.19 92 THR A N 1
ATOM 711 C CA . THR A 1 92 ? -4.329 -1.872 0.643 1.00 94.19 92 THR A CA 1
ATOM 712 C C . THR A 1 92 ? -4.860 -3.304 0.780 1.00 94.19 92 THR A C 1
ATOM 714 O O . THR A 1 92 ? -6.074 -3.498 0.827 1.00 94.19 92 THR A O 1
ATOM 717 N N . SER A 1 93 ? -3.979 -4.290 0.971 1.00 95.81 93 SER A N 1
ATOM 718 C CA . SER A 1 93 ? -4.338 -5.704 1.158 1.00 95.81 93 SER A CA 1
ATOM 719 C C . SER A 1 93 ? -4.111 -6.187 2.593 1.00 95.81 93 SER A C 1
ATOM 721 O O . SER A 1 93 ? -3.220 -5.726 3.311 1.00 95.81 93 SER A O 1
ATOM 723 N N . LEU A 1 94 ? -4.897 -7.186 2.986 1.00 97.81 94 LEU A N 1
ATOM 724 C CA . LEU A 1 94 ? -4.603 -8.087 4.096 1.00 97.81 94 LEU A CA 1
ATOM 725 C C . LEU A 1 94 ? -3.941 -9.343 3.534 1.00 97.81 94 LEU A C 1
ATOM 727 O O . LEU A 1 94 ? -4.240 -9.753 2.417 1.00 97.81 94 LEU A O 1
ATOM 731 N N . VAL A 1 95 ? -3.067 -9.984 4.300 1.00 97.62 95 VAL A N 1
ATOM 732 C CA . VAL A 1 95 ? -2.343 -11.172 3.832 1.00 97.62 95 VAL A CA 1
ATOM 733 C C . VAL A 1 95 ? -2.482 -12.337 4.796 1.00 97.62 95 VAL A C 1
ATOM 735 O O . VAL A 1 95 ? -2.607 -12.166 6.009 1.00 97.62 95 VAL A O 1
ATOM 738 N N . LYS A 1 96 ? -2.426 -13.545 4.248 1.00 97.50 96 LYS A N 1
ATOM 739 C CA . LYS A 1 96 ? -2.304 -14.801 4.996 1.00 97.50 96 LYS A CA 1
ATOM 740 C C . LYS A 1 96 ? -1.476 -15.800 4.198 1.00 97.50 96 LYS A C 1
ATOM 742 O O . LYS A 1 96 ? -1.216 -15.587 3.018 1.00 97.50 96 LYS A O 1
ATOM 747 N N . ILE A 1 97 ? -1.107 -16.913 4.820 1.00 96.88 97 ILE A N 1
ATOM 748 C CA . ILE A 1 97 ? -0.584 -18.081 4.101 1.00 96.88 97 ILE A CA 1
ATOM 749 C C . ILE A 1 97 ? -1.644 -19.191 4.071 1.00 96.88 97 ILE A C 1
ATOM 751 O O . ILE A 1 97 ? -2.404 -19.324 5.029 1.00 96.88 97 ILE A O 1
ATOM 755 N N . PRO A 1 98 ? -1.706 -20.039 3.028 1.00 96.25 98 PRO A N 1
ATOM 756 C CA . PRO A 1 98 ? -2.731 -21.084 2.934 1.00 96.25 98 PRO A CA 1
ATOM 757 C C . PRO A 1 98 ? -2.733 -22.088 4.098 1.00 96.25 98 PRO A C 1
ATOM 759 O O . PRO A 1 98 ? -3.769 -22.672 4.413 1.00 96.25 98 PRO A O 1
ATOM 762 N N . SER A 1 99 ? -1.578 -22.307 4.732 1.00 96.81 99 SER A N 1
ATOM 763 C CA . SER A 1 99 ? -1.405 -23.250 5.842 1.00 96.81 99 SER A CA 1
ATOM 764 C C . SER A 1 99 ? -1.784 -22.694 7.217 1.00 96.81 99 SER A C 1
ATOM 766 O O . SER A 1 99 ? -1.891 -23.478 8.161 1.00 96.81 99 SER A O 1
ATOM 768 N N . ASP A 1 100 ? -2.035 -21.386 7.334 1.00 95.44 100 ASP A N 1
ATOM 769 C CA . ASP A 1 100 ? -2.365 -20.705 8.588 1.00 95.44 100 ASP A CA 1
ATOM 770 C C . ASP A 1 100 ? -3.659 -19.879 8.421 1.00 95.44 100 ASP A C 1
ATOM 772 O O . ASP A 1 100 ? -3.779 -19.072 7.493 1.00 95.44 100 ASP A O 1
ATOM 776 N N . PRO A 1 101 ? -4.695 -20.075 9.257 1.00 95.44 101 PRO A N 1
ATOM 777 C CA . PRO A 1 101 ? -5.891 -19.246 9.200 1.00 95.44 101 PRO A CA 1
ATOM 778 C C . PRO A 1 101 ? -5.667 -17.791 9.642 1.00 95.44 101 PRO A C 1
ATOM 780 O O . PRO A 1 101 ? -6.523 -16.972 9.310 1.00 95.44 101 PRO A O 1
ATOM 783 N N . SER A 1 102 ? -4.580 -17.460 10.351 1.00 97.56 102 SER A N 1
ATOM 784 C CA . SER A 1 102 ? -4.315 -16.095 10.821 1.00 97.56 102 SER A CA 1
ATOM 785 C C . SER A 1 102 ? -4.178 -15.103 9.661 1.00 97.56 102 SER A C 1
ATOM 787 O O . SER A 1 102 ? -3.574 -15.395 8.627 1.00 97.56 102 SER A O 1
ATOM 789 N N . VAL A 1 103 ? -4.757 -13.917 9.851 1.00 98.25 103 VAL A N 1
ATOM 790 C CA . VAL A 1 103 ? -4.765 -12.820 8.876 1.00 98.25 103 VAL A CA 1
ATOM 791 C C . VAL A 1 103 ? -3.938 -11.673 9.423 1.00 98.25 103 VAL A C 1
ATOM 793 O O . VAL A 1 103 ? -4.002 -11.359 10.614 1.00 98.25 103 VAL A O 1
ATOM 796 N N . PHE A 1 104 ? -3.172 -11.043 8.544 1.00 98.50 104 PHE A N 1
ATOM 797 C CA . PHE A 1 104 ? -2.238 -9.996 8.897 1.00 98.50 104 PHE A CA 1
ATOM 798 C C . PHE A 1 104 ? -2.507 -8.732 8.091 1.00 98.50 104 PHE A C 1
ATOM 800 O O . PHE A 1 104 ? -2.836 -8.788 6.906 1.00 98.50 104 PHE A O 1
ATOM 807 N N . VAL A 1 105 ? -2.335 -7.587 8.741 1.00 97.94 105 VAL A N 1
ATOM 808 C CA . VAL A 1 105 ? -2.208 -6.299 8.055 1.00 97.94 105 VAL A CA 1
ATOM 809 C C . VAL A 1 105 ? -0.780 -6.156 7.542 1.00 97.94 105 VAL A C 1
ATOM 811 O O . VAL A 1 105 ? 0.149 -6.630 8.197 1.00 97.94 105 VAL A O 1
ATOM 814 N N . VAL A 1 106 ? -0.614 -5.518 6.386 1.00 96.69 106 VAL A N 1
ATOM 815 C CA . VAL A 1 106 ? 0.699 -5.125 5.861 1.00 96.69 106 VAL A CA 1
ATOM 816 C C . VAL A 1 106 ? 0.948 -3.671 6.247 1.00 96.69 106 VAL A C 1
ATOM 818 O O . VAL A 1 106 ? 0.180 -2.790 5.852 1.00 96.69 106 VAL A O 1
ATOM 821 N N . GLU A 1 107 ? 2.006 -3.442 7.016 1.00 94.81 107 GLU A N 1
ATOM 822 C CA . GLU A 1 107 ? 2.493 -2.123 7.420 1.00 94.81 107 GLU A CA 1
ATOM 823 C C . GLU A 1 107 ? 3.760 -1.757 6.630 1.00 94.81 107 GLU A C 1
ATOM 825 O O . GLU A 1 107 ? 4.269 -2.536 5.816 1.00 94.81 107 GLU A O 1
ATOM 830 N N . ASP A 1 108 ? 4.260 -0.544 6.850 1.00 89.00 108 ASP A N 1
ATOM 831 C CA . ASP A 1 108 ? 5.529 -0.094 6.285 1.00 89.00 108 ASP A CA 1
ATOM 832 C C . ASP A 1 108 ? 6.702 -0.992 6.733 1.00 89.00 108 ASP A C 1
ATOM 834 O O . ASP A 1 108 ? 6.620 -1.743 7.708 1.00 89.00 108 ASP A O 1
ATOM 838 N N . ASN A 1 109 ? 7.819 -0.929 6.002 1.00 86.88 109 ASN A N 1
ATOM 839 C CA . ASN A 1 109 ? 9.043 -1.682 6.313 1.00 86.88 109 ASN A CA 1
ATOM 840 C C . ASN A 1 109 ? 8.874 -3.216 6.334 1.00 86.88 109 ASN A C 1
ATOM 842 O O . ASN A 1 109 ? 9.517 -3.909 7.120 1.00 86.88 109 ASN A O 1
ATOM 846 N N . GLU A 1 110 ? 8.021 -3.752 5.452 1.00 88.50 110 GLU A N 1
ATOM 847 C CA . GLU A 1 110 ? 7.793 -5.200 5.274 1.00 88.50 110 GLU A CA 1
ATOM 848 C C . GLU A 1 110 ? 7.186 -5.892 6.509 1.00 88.50 110 GLU A C 1
ATOM 850 O O . GLU A 1 110 ? 7.203 -7.124 6.622 1.00 88.50 110 GLU A O 1
ATOM 855 N N . ILE A 1 111 ? 6.628 -5.109 7.437 1.00 95.38 111 ILE A N 1
ATOM 856 C CA . ILE A 1 111 ? 6.050 -5.619 8.675 1.00 95.38 111 ILE A CA 1
ATOM 857 C C . ILE A 1 111 ? 4.649 -6.169 8.411 1.00 95.38 111 ILE A C 1
ATOM 859 O O . ILE A 1 111 ? 3.813 -5.544 7.760 1.00 95.38 111 ILE A O 1
ATOM 863 N N . VAL A 1 112 ? 4.375 -7.347 8.971 1.00 97.75 112 VAL A N 1
ATOM 864 C CA . VAL A 1 112 ? 3.024 -7.910 9.045 1.00 97.75 112 VAL A CA 1
ATOM 865 C C . VAL A 1 112 ? 2.607 -8.095 10.492 1.00 97.75 112 VAL A C 1
ATOM 867 O O . VAL A 1 112 ? 3.328 -8.708 11.285 1.00 97.75 112 VAL A O 1
ATOM 870 N N . ARG A 1 113 ? 1.426 -7.587 10.849 1.00 97.94 113 ARG A N 1
ATOM 871 C CA . ARG A 1 113 ? 0.879 -7.699 12.210 1.00 97.94 113 ARG A CA 1
ATOM 872 C C . ARG A 1 113 ? -0.412 -8.485 12.207 1.00 97.94 113 ARG A C 1
ATOM 874 O O . ARG A 1 113 ? -1.295 -8.261 11.388 1.00 97.94 113 ARG A O 1
ATOM 881 N N . GLU A 1 114 ? -0.501 -9.440 13.121 1.00 98.31 114 GLU A N 1
ATOM 882 C CA . GLU A 1 114 ? -1.642 -10.346 13.215 1.00 98.31 114 GLU A CA 1
ATOM 883 C C . GLU A 1 114 ? -2.886 -9.599 13.706 1.00 98.31 114 GLU A C 1
ATOM 885 O O . GLU A 1 114 ? -2.828 -8.883 14.711 1.00 98.31 114 GLU A O 1
ATOM 890 N N . ILE A 1 115 ? -4.014 -9.788 13.019 1.00 98.19 115 ILE A N 1
ATOM 891 C CA . ILE A 1 115 ? -5.322 -9.344 13.498 1.00 98.19 115 ILE A CA 1
ATOM 892 C C . ILE A 1 115 ? -5.822 -10.401 14.497 1.00 98.19 115 ILE A C 1
ATOM 894 O O . ILE A 1 115 ? -5.991 -11.558 14.111 1.00 98.19 115 ILE A O 1
ATOM 898 N N . PRO A 1 116 ? -6.067 -10.047 15.772 1.00 96.81 116 PRO A N 1
ATOM 899 C CA . PRO A 1 116 ? -6.290 -11.033 16.831 1.00 96.81 116 PRO A CA 1
ATOM 900 C C . PRO A 1 116 ? -7.592 -11.829 16.678 1.00 96.81 116 PRO A C 1
ATOM 902 O O . PRO A 1 116 ? -7.671 -12.971 17.131 1.00 96.81 116 PRO A O 1
ATOM 905 N N . ASP A 1 117 ? -8.623 -11.230 16.075 1.00 95.62 117 ASP A N 1
ATOM 906 C CA . ASP A 1 117 ? -9.920 -11.862 15.854 1.00 95.62 117 ASP A CA 1
ATOM 907 C C . ASP A 1 117 ? -10.734 -11.174 14.741 1.00 95.62 117 ASP A C 1
ATOM 909 O O . ASP A 1 117 ? -10.465 -10.045 14.325 1.00 95.62 117 ASP A O 1
ATOM 913 N N . GLU A 1 118 ? -11.774 -11.866 14.271 1.00 95.88 118 GLU A N 1
ATOM 914 C CA . GLU A 1 118 ? -12.701 -11.377 13.241 1.00 95.88 118 GLU A CA 1
ATOM 915 C C . GLU A 1 118 ? -13.441 -10.100 13.669 1.00 95.88 118 GLU A C 1
ATOM 917 O O . GLU A 1 118 ? -13.706 -9.229 12.843 1.00 95.88 118 GLU A O 1
ATOM 922 N N . ALA A 1 119 ? -13.746 -9.942 14.962 1.00 95.62 119 ALA A N 1
ATOM 923 C CA . ALA A 1 119 ? -14.413 -8.740 15.456 1.00 95.62 119 ALA A CA 1
ATOM 924 C C . ALA A 1 119 ? -13.526 -7.497 15.273 1.00 95.62 119 ALA A C 1
ATOM 926 O O . ALA A 1 119 ? -14.025 -6.434 14.901 1.00 95.62 119 ALA A O 1
ATOM 927 N N . THR A 1 120 ? -12.216 -7.644 15.474 1.00 96.50 120 THR A N 1
ATOM 928 C CA . THR A 1 120 ? -11.215 -6.606 15.219 1.00 96.50 120 THR A CA 1
ATOM 929 C C . THR A 1 120 ? -11.089 -6.321 13.722 1.00 96.50 120 THR A C 1
ATOM 931 O O . THR A 1 120 ? -11.073 -5.154 13.333 1.00 96.50 120 THR A O 1
ATOM 934 N N . ALA A 1 121 ? -11.098 -7.353 12.869 1.00 97.00 121 ALA A N 1
ATOM 935 C CA . ALA A 1 121 ? -11.093 -7.177 11.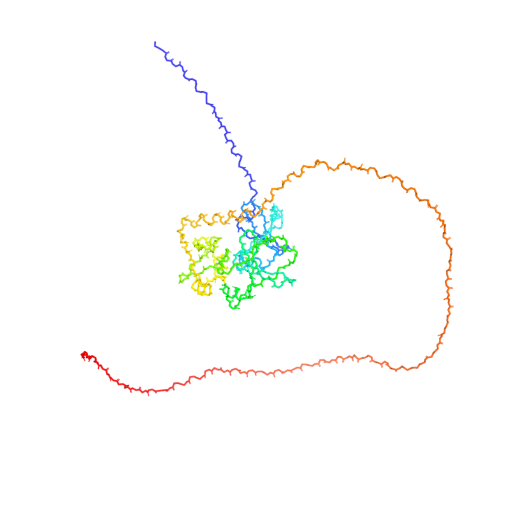413 1.00 97.00 121 ALA A CA 1
ATOM 936 C C . ALA A 1 121 ? -12.319 -6.382 10.922 1.00 97.00 121 ALA A C 1
ATOM 938 O O . ALA A 1 121 ? -12.172 -5.424 10.164 1.00 97.00 121 ALA A O 1
ATOM 939 N N . ILE A 1 122 ? -13.517 -6.707 11.421 1.00 96.69 122 ILE A N 1
ATOM 940 C CA . ILE A 1 122 ? -14.759 -5.988 11.096 1.00 96.69 122 ILE A CA 1
ATOM 941 C C . ILE A 1 122 ? -14.712 -4.540 11.596 1.00 96.69 122 ILE A C 1
ATOM 943 O O . ILE A 1 122 ? -15.150 -3.615 10.900 1.00 96.69 122 ILE A O 1
ATOM 947 N N . ALA A 1 123 ? -14.181 -4.324 12.801 1.00 96.25 123 ALA A N 1
ATOM 948 C CA . ALA A 1 123 ? -14.075 -2.992 13.380 1.00 96.25 123 ALA A CA 1
ATOM 949 C C . ALA A 1 123 ? -13.135 -2.083 12.566 1.00 96.25 123 ALA A C 1
ATOM 951 O O . ALA A 1 123 ? -13.457 -0.913 12.364 1.00 96.25 123 ALA A O 1
ATOM 952 N N . LEU A 1 124 ? -12.040 -2.636 12.037 1.00 96.88 124 LEU A N 1
ATOM 953 C CA . LEU A 1 124 ? -11.098 -1.934 11.165 1.00 96.88 124 LEU A CA 1
ATOM 954 C C . LEU A 1 124 ? -11.656 -1.753 9.744 1.00 96.88 124 LEU A C 1
ATOM 956 O O . LEU A 1 124 ? -11.882 -0.632 9.290 1.00 96.88 124 LEU A O 1
ATOM 960 N N . PHE A 1 125 ? -11.956 -2.851 9.053 1.00 96.56 125 PHE A N 1
ATOM 961 C CA . PHE A 1 125 ? -12.119 -2.879 7.593 1.00 96.56 125 PHE A CA 1
ATOM 962 C C . PHE A 1 125 ? -13.565 -3.066 7.117 1.00 96.56 125 PHE A C 1
ATOM 964 O O . PHE A 1 125 ? -13.868 -2.787 5.964 1.00 96.56 125 PHE A O 1
ATOM 971 N N . GLY A 1 126 ? -14.481 -3.449 8.008 1.00 95.94 126 GLY A N 1
ATOM 972 C CA . GLY A 1 126 ? -15.915 -3.568 7.720 1.00 95.94 126 GLY A CA 1
ATOM 973 C C . GLY A 1 126 ? -16.350 -5.017 7.549 1.00 95.94 126 GLY A C 1
ATOM 974 O O . GLY A 1 126 ? -15.565 -5.934 7.751 1.00 95.94 126 GLY A O 1
ATOM 975 N N . ASN A 1 127 ? -17.619 -5.247 7.210 1.00 95.88 127 ASN A N 1
ATOM 976 C CA . ASN A 1 127 ? -18.137 -6.616 7.085 1.00 95.88 127 ASN A CA 1
ATOM 977 C C . ASN A 1 127 ? -17.502 -7.387 5.919 1.00 95.88 127 ASN A C 1
ATOM 979 O O . ASN A 1 127 ? -17.347 -8.598 6.022 1.00 95.88 127 ASN A O 1
ATOM 983 N N . ASP A 1 128 ? -17.086 -6.680 4.868 1.00 95.44 128 ASP A N 1
ATOM 984 C CA . ASP A 1 128 ? -16.473 -7.257 3.668 1.00 95.44 128 ASP A CA 1
ATOM 985 C C . ASP A 1 128 ? -14.934 -7.315 3.780 1.00 95.44 128 ASP A C 1
ATOM 987 O O . ASP A 1 128 ? -14.220 -7.381 2.784 1.00 95.44 128 ASP A O 1
ATOM 991 N N . TRP A 1 129 ? -14.383 -7.276 5.004 1.00 97.06 129 TRP A N 1
ATOM 992 C CA . TRP A 1 129 ? -12.932 -7.286 5.244 1.00 97.06 129 TRP A CA 1
ATOM 993 C C . TRP A 1 129 ? -12.223 -8.483 4.599 1.00 97.06 129 TRP A C 1
ATOM 995 O O . TRP A 1 129 ? -11.065 -8.369 4.201 1.00 97.06 129 TRP A O 1
ATOM 1005 N N . SER A 1 130 ? -12.911 -9.623 4.491 1.00 96.94 130 SER A N 1
ATOM 1006 C CA . SER A 1 130 ? -12.375 -10.845 3.895 1.00 96.94 130 SER A CA 1
ATOM 1007 C C . SER A 1 130 ? -12.048 -10.687 2.414 1.00 96.94 130 SER A C 1
ATOM 1009 O O . SER A 1 130 ? -11.173 -11.390 1.919 1.00 96.94 130 SER A O 1
ATOM 1011 N N . ASP A 1 131 ? -12.703 -9.755 1.721 1.00 95.44 131 ASP A N 1
ATOM 1012 C CA . ASP A 1 131 ? -12.472 -9.501 0.296 1.00 95.44 131 ASP A CA 1
ATOM 1013 C C . ASP A 1 131 ? -11.122 -8.809 0.052 1.00 95.44 131 ASP A C 1
ATOM 1015 O O . ASP A 1 131 ? -10.624 -8.802 -1.069 1.00 95.44 131 ASP A O 1
ATOM 1019 N N . ARG A 1 132 ? -10.502 -8.272 1.113 1.00 95.62 132 ARG A N 1
ATOM 1020 C CA . ARG A 1 132 ? -9.152 -7.691 1.087 1.00 95.62 132 ARG A CA 1
ATOM 1021 C C . ARG A 1 132 ? -8.044 -8.718 1.328 1.00 95.62 132 ARG A C 1
ATOM 1023 O O . ARG A 1 132 ? -6.878 -8.335 1.345 1.00 95.62 132 ARG A O 1
ATOM 1030 N N . VAL A 1 133 ? -8.381 -9.975 1.621 1.00 97.56 133 VAL A N 1
ATOM 1031 C CA . VAL A 1 133 ? -7.405 -10.988 2.037 1.00 97.56 133 VAL A CA 1
ATOM 1032 C C . VAL A 1 133 ? -6.812 -11.695 0.824 1.00 97.56 133 VAL A C 1
ATOM 1034 O O . VAL A 1 133 ? -7.498 -12.448 0.137 1.00 97.56 133 VAL A O 1
ATOM 1037 N N . ASP A 1 134 ? -5.509 -11.522 0.632 1.00 96.81 134 ASP A N 1
ATOM 1038 C CA . ASP A 1 134 ? -4.722 -12.220 -0.375 1.00 96.81 134 ASP A CA 1
ATOM 1039 C C . ASP A 1 134 ? -3.943 -13.400 0.242 1.00 96.81 134 ASP A C 1
ATOM 1041 O O . ASP A 1 134 ? -3.254 -13.273 1.263 1.00 96.81 134 ASP A O 1
ATOM 1045 N N . ASP A 1 135 ? -4.001 -14.564 -0.414 1.00 96.06 135 ASP A N 1
ATOM 1046 C CA . ASP A 1 135 ? -3.158 -15.716 -0.080 1.00 96.06 135 ASP A CA 1
ATOM 1047 C C . ASP A 1 135 ? -1.736 -15.512 -0.625 1.00 96.06 135 ASP A C 1
ATOM 1049 O O . ASP A 1 135 ? -1.481 -15.478 -1.833 1.00 96.06 135 ASP A O 1
ATOM 1053 N N . VAL A 1 136 ? -0.771 -15.439 0.284 1.00 94.94 136 VAL A N 1
ATOM 1054 C CA . VAL A 1 136 ? 0.653 -15.346 -0.022 1.00 94.94 136 VAL A CA 1
ATOM 1055 C C . VAL A 1 136 ? 1.264 -16.743 -0.029 1.00 94.94 136 VAL A C 1
ATOM 1057 O O . VAL A 1 136 ? 1.109 -17.525 0.908 1.00 94.94 136 VAL A O 1
ATOM 1060 N N . SER A 1 137 ? 2.011 -17.065 -1.087 1.00 94.38 137 SER A N 1
ATOM 1061 C CA . SER A 1 137 ? 2.787 -18.308 -1.139 1.00 94.38 137 SER A CA 1
ATOM 1062 C C . SER A 1 137 ? 3.780 -18.380 0.022 1.00 94.38 137 SER A C 1
ATOM 1064 O O . SER A 1 137 ? 4.527 -17.433 0.270 1.00 94.38 137 SER A O 1
ATOM 1066 N N . GLU A 1 138 ? 3.869 -19.543 0.668 1.00 94.25 138 GLU A N 1
ATOM 1067 C CA . GLU A 1 138 ? 4.823 -19.808 1.754 1.00 94.25 138 GLU A CA 1
ATOM 1068 C C . GLU A 1 138 ? 6.278 -19.527 1.349 1.00 94.25 138 GLU A C 1
ATOM 1070 O O . GLU A 1 138 ? 7.092 -19.170 2.192 1.00 94.25 138 GLU A O 1
ATOM 1075 N N . ALA A 1 139 ? 6.608 -19.628 0.056 1.00 93.44 139 ALA A N 1
ATOM 1076 C CA . ALA A 1 139 ? 7.940 -19.313 -0.461 1.00 93.44 139 ALA A CA 1
ATOM 1077 C C . ALA A 1 139 ? 8.306 -17.821 -0.340 1.00 93.44 139 ALA A C 1
ATOM 1079 O O . ALA A 1 139 ? 9.486 -17.477 -0.324 1.00 93.44 139 ALA A O 1
ATOM 1080 N N . PHE A 1 140 ? 7.308 -16.937 -0.268 1.00 91.25 140 PHE A N 1
ATOM 1081 C CA . PHE A 1 140 ? 7.500 -15.496 -0.120 1.00 91.25 140 PHE A CA 1
ATOM 1082 C C . PHE A 1 140 ? 7.324 -15.016 1.324 1.00 91.25 140 PHE A C 1
ATOM 1084 O O . PHE A 1 140 ? 7.793 -13.923 1.640 1.00 91.25 140 PHE A O 1
ATOM 1091 N N . TRP A 1 141 ? 6.708 -15.826 2.193 1.00 93.44 141 TRP A N 1
ATOM 1092 C CA . TRP A 1 141 ? 6.444 -15.477 3.590 1.00 93.44 141 TRP A CA 1
ATOM 1093 C C . TRP A 1 141 ? 7.691 -15.090 4.408 1.00 93.44 141 TRP A C 1
ATOM 1095 O O . TRP A 1 141 ? 7.614 -14.107 5.138 1.00 93.44 141 TRP A O 1
ATOM 1105 N N . PRO A 1 142 ? 8.861 -15.755 4.266 1.00 93.12 142 PRO A N 1
ATOM 1106 C CA . PRO A 1 142 ? 10.065 -15.406 5.027 1.00 93.12 142 PRO A CA 1
ATOM 1107 C C . PRO A 1 142 ? 10.616 -13.998 4.789 1.00 93.12 142 PRO A C 1
ATOM 1109 O O . PRO A 1 142 ? 11.529 -13.595 5.497 1.00 93.12 142 PRO A O 1
ATOM 1112 N N . SER A 1 143 ? 10.123 -13.273 3.783 1.00 88.62 143 SER A N 1
ATOM 1113 C CA . SER A 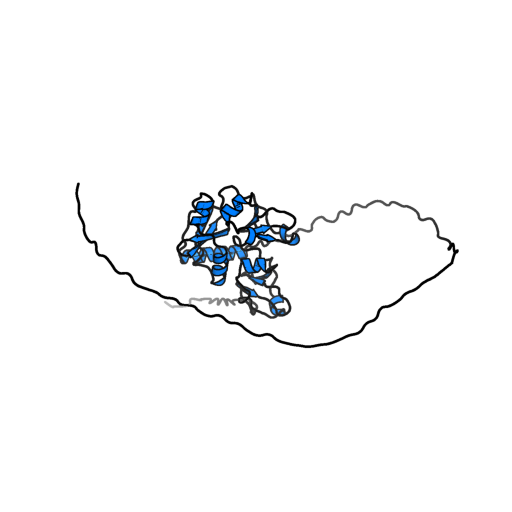1 143 ? 10.526 -11.882 3.548 1.00 88.62 143 SER A CA 1
ATOM 1114 C C . SER A 1 143 ? 9.605 -10.863 4.216 1.00 88.62 143 SER A C 1
ATOM 1116 O O . SER A 1 143 ? 9.803 -9.677 4.014 1.00 88.62 143 SER A O 1
ATOM 1118 N N . PHE A 1 144 ? 8.581 -11.301 4.951 1.00 93.56 144 PHE A N 1
ATOM 1119 C CA . PHE A 1 144 ? 7.837 -10.418 5.840 1.00 93.56 144 PHE A CA 1
ATOM 1120 C C . PHE A 1 144 ? 8.425 -10.492 7.245 1.00 93.56 144 PHE A C 1
ATOM 1122 O O . PHE A 1 144 ? 8.783 -11.568 7.736 1.00 93.56 144 PHE A O 1
ATOM 1129 N N . ILE A 1 145 ? 8.459 -9.352 7.922 1.00 95.75 145 ILE A N 1
ATOM 1130 C CA . ILE A 1 145 ? 8.872 -9.254 9.316 1.00 95.75 145 ILE A CA 1
ATOM 1131 C C . ILE A 1 145 ? 7.612 -9.354 10.174 1.00 95.75 145 ILE A C 1
ATOM 1133 O O . ILE A 1 145 ? 6.778 -8.452 10.192 1.00 95.75 145 ILE A O 1
ATOM 1137 N N . LYS A 1 146 ? 7.440 -10.465 10.898 1.00 96.50 146 LYS A N 1
ATOM 1138 C CA . LYS A 1 146 ? 6.296 -10.605 11.810 1.00 96.50 146 LYS A CA 1
ATOM 1139 C C . LYS A 1 146 ? 6.461 -9.645 12.994 1.00 96.50 146 LYS A C 1
ATOM 1141 O O . LYS A 1 146 ? 7.370 -9.819 13.805 1.00 96.50 146 LYS A O 1
ATOM 1146 N N . GLY A 1 147 ? 5.571 -8.661 13.084 1.00 96.69 147 GLY A N 1
ATOM 1147 C CA . GLY A 1 147 ? 5.457 -7.749 14.217 1.00 96.69 147 GLY A CA 1
ATOM 1148 C C . GLY A 1 147 ? 4.598 -8.319 15.347 1.00 96.69 147 GLY A C 1
ATOM 1149 O O . GLY A 1 147 ? 4.036 -9.416 15.251 1.00 96.69 147 GLY A O 1
ATOM 1150 N N . GLU A 1 148 ? 4.473 -7.551 16.428 1.00 96.56 148 GLU A N 1
ATOM 1151 C CA . GLU A 1 148 ? 3.537 -7.877 17.507 1.00 96.56 148 GLU A CA 1
ATOM 1152 C C . GLU A 1 148 ? 2.091 -7.867 16.981 1.00 96.56 148 GLU A C 1
ATOM 1154 O O . GLU A 1 148 ? 1.765 -7.054 16.115 1.00 96.56 148 GLU A O 1
ATOM 1159 N N . PRO A 1 149 ? 1.189 -8.727 17.481 1.00 97.44 149 PRO A N 1
ATOM 1160 C CA . PRO A 1 149 ? -0.225 -8.659 17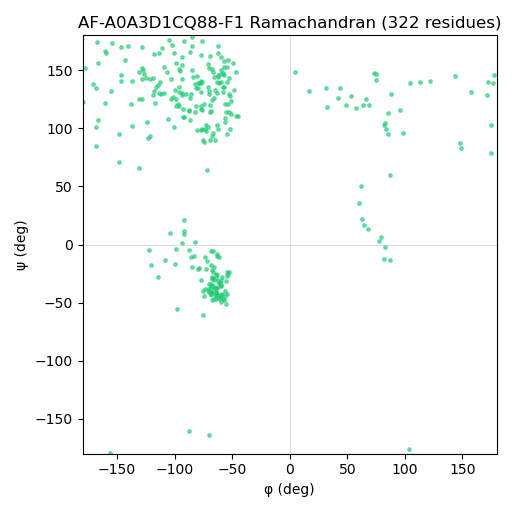.120 1.00 97.44 149 PRO A CA 1
ATOM 1161 C C . PRO A 1 149 ? -0.829 -7.271 17.379 1.00 97.44 149 PRO A C 1
ATOM 1163 O O . PRO A 1 149 ? -0.372 -6.528 18.256 1.00 97.44 149 PRO A O 1
ATOM 1166 N N . LEU A 1 150 ? -1.870 -6.916 16.626 1.00 97.06 150 LEU A N 1
ATOM 1167 C CA . LEU A 1 150 ? -2.621 -5.688 16.878 1.00 97.06 150 LEU A CA 1
ATOM 1168 C C . LEU A 1 150 ? -3.295 -5.751 18.249 1.00 97.06 150 LEU A C 1
ATOM 1170 O O . LEU A 1 150 ? -3.849 -6.784 18.644 1.00 97.06 150 LEU A O 1
ATOM 1174 N N . VAL A 1 151 ? -3.282 -4.633 18.971 1.00 93.56 151 VAL A N 1
ATOM 1175 C CA . VAL A 1 151 ? -4.035 -4.504 20.220 1.00 93.56 151 VAL A CA 1
ATOM 1176 C C . VAL A 1 151 ? -5.407 -3.880 19.975 1.00 93.56 151 VAL A C 1
ATOM 1178 O O . VAL A 1 151 ? -5.680 -3.252 18.955 1.00 93.56 151 VAL A O 1
ATOM 1181 N N . SER A 1 152 ? -6.318 -4.052 20.934 1.00 88.12 152 SER A N 1
ATOM 1182 C CA . SER A 1 152 ? -7.651 -3.45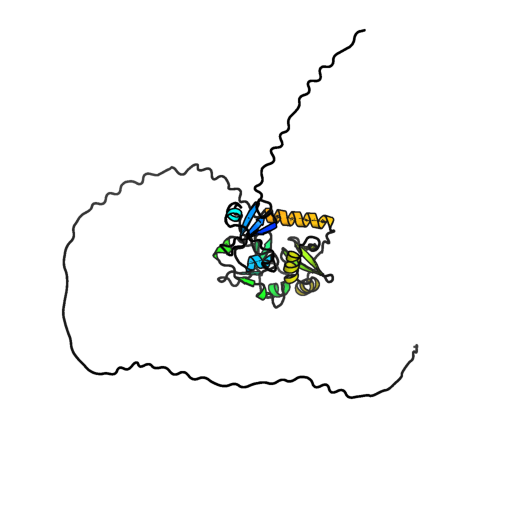4 20.838 1.00 88.12 152 SER A CA 1
ATOM 1183 C C . SER A 1 152 ? -7.558 -1.936 20.664 1.00 88.12 152 SER A C 1
ATOM 1185 O O . SER A 1 152 ? -6.829 -1.272 21.402 1.00 88.12 152 SER A O 1
ATOM 1187 N N . LYS A 1 153 ? -8.367 -1.397 19.743 1.00 90.31 153 LYS A N 1
ATOM 1188 C CA . LYS A 1 153 ? -8.455 0.035 19.413 1.00 90.31 153 LYS A CA 1
ATOM 1189 C C . LYS A 1 153 ? -7.220 0.632 18.736 1.00 90.31 153 LYS A C 1
ATOM 1191 O O . LYS A 1 153 ? -7.108 1.851 18.649 1.00 90.31 153 LYS A O 1
ATOM 1196 N N . GLU A 1 154 ? -6.315 -0.204 18.259 1.00 95.31 154 GLU A N 1
ATOM 1197 C CA . GLU A 1 154 ? -5.203 0.223 17.424 1.00 95.31 154 GLU A CA 1
ATOM 1198 C C . GLU A 1 154 ? -5.643 0.269 15.961 1.00 95.31 154 GLU A C 1
ATOM 1200 O O . GLU A 1 154 ? -6.232 -0.689 15.464 1.00 95.31 154 GLU A O 1
ATOM 1205 N N . VAL A 1 155 ? -5.377 1.386 15.283 1.00 97.00 155 VAL A N 1
ATOM 1206 C CA . VAL A 1 155 ? -5.498 1.476 13.824 1.00 97.00 155 VAL A CA 1
ATOM 1207 C C . VAL A 1 155 ? -4.095 1.255 13.250 1.00 97.00 155 VAL A C 1
ATOM 1209 O O . VAL A 1 155 ? -3.204 2.016 13.625 1.00 97.00 155 VAL A O 1
ATOM 1212 N N . PRO A 1 156 ? -3.882 0.234 12.400 1.00 96.81 156 PRO A N 1
ATOM 1213 C CA . PRO A 1 156 ? -2.565 -0.100 11.861 1.00 96.81 156 PRO A CA 1
ATOM 1214 C C . PRO A 1 156 ? -1.911 1.053 11.103 1.00 96.81 156 PRO 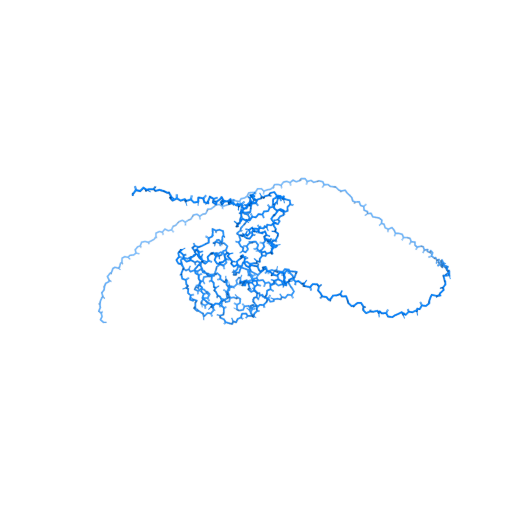A C 1
ATOM 1216 O O . PRO A 1 156 ? -2.602 1.820 10.415 1.00 96.81 156 PRO A O 1
ATOM 1219 N N . GLU A 1 157 ? -0.582 1.124 11.164 1.00 96.19 157 GLU A N 1
ATOM 1220 C CA . GLU A 1 157 ? 0.193 2.035 10.320 1.00 96.19 157 GLU A CA 1
ATOM 1221 C C . GLU A 1 157 ? -0.053 1.731 8.833 1.00 96.19 157 GLU A C 1
ATOM 1223 O O . GLU A 1 157 ? -0.336 0.602 8.435 1.00 96.19 157 GLU A O 1
ATOM 1228 N N . GLY A 1 158 ? -0.028 2.766 7.996 1.00 95.25 158 GLY A N 1
ATOM 1229 C CA . GLY A 1 158 ? -0.297 2.644 6.566 1.00 95.25 158 GLY A CA 1
ATOM 1230 C C . GLY A 1 158 ? -1.781 2.610 6.198 1.00 95.25 158 GLY A C 1
ATOM 1231 O O . GLY A 1 158 ? -2.099 2.822 5.031 1.00 95.25 158 GLY A O 1
ATOM 1232 N N . THR A 1 159 ? -2.702 2.433 7.159 1.00 97.12 159 THR A N 1
ATOM 1233 C CA . THR A 1 159 ? -4.153 2.498 6.897 1.00 97.12 159 THR A CA 1
ATOM 1234 C C . THR A 1 159 ? -4.516 3.802 6.186 1.00 97.12 159 THR A C 1
ATOM 1236 O O . THR A 1 159 ? -4.151 4.890 6.643 1.00 97.12 159 THR A O 1
ATOM 1239 N N . ILE A 1 160 ? -5.265 3.693 5.088 1.00 97.06 160 ILE A N 1
ATOM 1240 C CA . ILE A 1 160 ? -5.730 4.839 4.306 1.00 97.06 160 ILE A CA 1
ATOM 1241 C C . ILE A 1 160 ? -7.115 5.254 4.778 1.00 97.06 160 ILE A C 1
ATOM 1243 O O . ILE A 1 160 ? -8.035 4.437 4.857 1.00 97.06 160 ILE A O 1
ATOM 1247 N N . LEU A 1 161 ? -7.262 6.537 5.077 1.00 97.69 161 LEU A N 1
ATOM 1248 C CA . LEU A 1 161 ? -8.492 7.136 5.561 1.00 97.69 161 LEU A CA 1
ATOM 1249 C C . LEU A 1 161 ? -8.991 8.205 4.591 1.00 97.69 161 LEU A C 1
ATOM 1251 O O . LEU A 1 161 ? -8.188 8.954 4.039 1.00 97.69 161 LEU A O 1
ATOM 1255 N N . GLU A 1 162 ? -10.307 8.308 4.427 1.00 97.25 162 GLU A N 1
ATOM 1256 C CA . GLU A 1 162 ? -10.959 9.375 3.658 1.00 97.25 162 GLU A CA 1
ATOM 1257 C C . GLU A 1 162 ? -11.841 10.231 4.580 1.00 97.25 162 GLU A C 1
ATOM 1259 O O . GLU A 1 162 ? -12.577 9.703 5.421 1.00 97.25 162 GLU A O 1
ATOM 1264 N N . ASP A 1 163 ? -11.767 11.556 4.437 1.00 96.19 163 ASP A N 1
ATOM 1265 C CA . ASP A 1 163 ? -12.673 12.482 5.122 1.00 96.19 163 ASP A CA 1
ATOM 1266 C C . ASP A 1 163 ? -13.923 12.829 4.286 1.00 96.19 163 ASP A C 1
ATOM 1268 O O . ASP A 1 163 ? -14.054 12.496 3.109 1.00 96.19 163 ASP A O 1
ATOM 1272 N N . ASN A 1 164 ? -14.843 13.592 4.881 1.00 94.44 164 ASN A N 1
ATOM 1273 C CA . ASN A 1 164 ? -16.073 14.050 4.221 1.00 94.44 164 ASN A CA 1
ATOM 1274 C C . ASN A 1 164 ? -15.840 14.985 3.008 1.00 94.44 164 ASN A C 1
ATOM 1276 O O . ASN A 1 164 ? -16.790 15.336 2.303 1.00 94.44 164 ASN A O 1
ATOM 1280 N N . LEU A 1 165 ? -14.606 15.449 2.790 1.00 93.56 165 LEU A N 1
ATOM 1281 C CA . LEU A 1 165 ? -14.191 16.278 1.657 1.00 93.56 165 LEU A CA 1
ATOM 1282 C C . LEU A 1 165 ? -13.403 15.474 0.611 1.00 93.56 165 LEU A C 1
ATOM 1284 O O . LEU A 1 165 ? -12.865 16.078 -0.318 1.00 93.56 165 LEU A O 1
ATOM 1288 N N . SER A 1 166 ? -13.367 14.143 0.733 1.00 93.25 166 SER A N 1
ATOM 1289 C CA . SER A 1 166 ? -12.586 13.237 -0.111 1.00 93.25 166 SER A CA 1
ATOM 1290 C C . SER A 1 166 ? -11.070 13.430 -0.036 1.00 93.25 166 SER A C 1
ATOM 1292 O O . SER A 1 166 ? -10.356 13.024 -0.953 1.00 93.25 166 SER A O 1
ATOM 1294 N N . LYS A 1 167 ? -10.563 14.026 1.046 1.00 94.12 167 LYS A N 1
ATOM 1295 C CA . LYS A 1 167 ? -9.123 14.066 1.302 1.00 94.12 167 LYS A CA 1
ATOM 1296 C C . LYS A 1 167 ? -8.648 12.731 1.844 1.00 94.12 167 LYS A C 1
ATOM 1298 O O . LYS A 1 167 ? -9.297 12.144 2.712 1.00 94.12 167 LYS A O 1
ATOM 1303 N N . LEU A 1 168 ? -7.485 12.302 1.369 1.00 95.69 168 LEU A N 1
ATOM 1304 C CA . LEU A 1 168 ? -6.843 11.071 1.806 1.00 95.69 168 LEU A CA 1
ATOM 1305 C C . LEU A 1 168 ? -5.806 11.343 2.892 1.00 95.69 168 LEU A C 1
ATOM 1307 O O . LEU A 1 168 ? -4.977 12.250 2.774 1.00 95.69 168 LEU A O 1
ATOM 1311 N N . PHE A 1 169 ? -5.827 10.503 3.921 1.00 96.00 169 PHE A N 1
ATOM 1312 C CA . PHE A 1 169 ? -4.866 10.499 5.013 1.00 96.00 169 PHE A CA 1
ATOM 1313 C C . PHE A 1 169 ? -4.257 9.107 5.179 1.00 96.00 169 PHE A C 1
ATOM 1315 O O . PHE A 1 169 ? -4.939 8.104 4.988 1.00 96.00 169 PHE A O 1
ATOM 1322 N N . ARG A 1 170 ? -2.990 9.039 5.588 1.00 95.81 170 ARG A N 1
ATOM 1323 C CA . ARG A 1 170 ? -2.303 7.792 5.950 1.00 95.81 170 ARG A CA 1
ATOM 1324 C C . ARG A 1 170 ? -2.027 7.772 7.448 1.00 95.81 170 ARG A C 1
ATOM 1326 O O . ARG A 1 170 ? -1.498 8.747 7.988 1.00 95.81 170 ARG A O 1
ATOM 1333 N N . VAL A 1 171 ? -2.398 6.686 8.120 1.00 96.69 171 VAL A N 1
ATOM 1334 C CA . VAL A 1 171 ? -2.115 6.477 9.547 1.00 96.69 171 VAL A CA 1
ATOM 1335 C C . VAL A 1 171 ? -0.623 6.214 9.747 1.00 96.69 171 VAL A C 1
ATOM 1337 O O . VAL A 1 171 ? -0.022 5.450 8.997 1.00 96.69 171 VAL A O 1
ATOM 1340 N N . ARG A 1 172 ? -0.034 6.857 10.754 1.00 94.50 172 ARG A N 1
ATOM 1341 C CA . ARG A 1 172 ? 1.369 6.713 11.165 1.00 94.50 172 ARG A CA 1
ATOM 1342 C C . ARG A 1 172 ? 1.476 5.792 12.381 1.00 94.50 172 ARG A C 1
ATOM 1344 O O . ARG A 1 172 ? 0.498 5.622 13.108 1.00 94.50 172 ARG A O 1
ATOM 1351 N N . ASN A 1 173 ? 2.681 5.317 12.682 1.00 90.94 173 ASN A N 1
ATOM 1352 C CA . ASN A 1 173 ? 2.978 4.490 13.861 1.00 90.94 173 ASN A CA 1
ATOM 1353 C C . ASN A 1 173 ? 2.520 5.096 15.212 1.00 90.94 173 ASN A C 1
ATOM 1355 O O . ASN A 1 173 ? 2.271 4.390 16.183 1.00 90.94 173 ASN A O 1
ATOM 1359 N N . ASP A 1 174 ? 2.386 6.425 15.310 1.00 90.75 174 ASP A N 1
ATOM 1360 C CA . ASP A 1 174 ? 1.891 7.092 16.526 1.00 90.75 174 ASP A CA 1
ATOM 1361 C C . ASP A 1 174 ? 0.352 7.107 16.657 1.00 90.75 174 ASP A C 1
ATOM 1363 O O . ASP A 1 174 ? -0.180 7.684 17.610 1.00 90.75 174 ASP A O 1
ATOM 1367 N N . GLY A 1 175 ? -0.368 6.495 15.711 1.00 92.56 175 GLY A N 1
ATOM 1368 C CA . GLY A 1 175 ? -1.830 6.438 15.656 1.00 92.56 175 GLY A CA 1
ATOM 1369 C C . GLY A 1 175 ? -2.502 7.724 15.163 1.00 92.56 175 GLY A C 1
ATOM 1370 O O . GLY A 1 175 ? -3.731 7.809 15.137 1.00 92.56 175 GLY A O 1
ATOM 1371 N N . THR A 1 176 ? -1.731 8.744 14.780 1.00 95.06 176 THR A N 1
ATOM 1372 C CA . THR A 1 176 ? -2.256 9.922 14.072 1.00 95.06 176 THR A CA 1
ATOM 1373 C C . THR A 1 176 ? -2.291 9.668 12.566 1.00 95.06 176 THR A C 1
ATOM 1375 O O . THR A 1 176 ? -1.638 8.750 12.079 1.00 95.06 176 THR A O 1
ATOM 1378 N N . ALA A 1 177 ? -3.006 10.500 11.809 1.00 96.19 177 ALA A N 1
ATOM 1379 C CA . ALA A 1 177 ? -3.029 10.410 10.352 1.00 96.19 177 ALA A CA 1
ATOM 1380 C C . ALA A 1 177 ? -2.547 11.709 9.697 1.00 96.19 177 ALA A C 1
ATOM 1382 O O . ALA A 1 177 ? -2.826 12.805 10.188 1.00 96.19 177 ALA A O 1
ATOM 1383 N N . ILE A 1 178 ? -1.813 11.589 8.594 1.00 93.50 178 ILE A N 1
ATOM 1384 C CA . ILE A 1 178 ? -1.266 12.712 7.824 1.00 93.50 178 ILE A CA 1
ATOM 1385 C C . ILE A 1 178 ? -1.897 12.767 6.432 1.00 93.50 178 ILE A C 1
ATOM 1387 O O . ILE A 1 178 ? -2.086 11.728 5.811 1.00 93.50 178 ILE A O 1
ATOM 1391 N N . GLU A 1 179 ? -2.247 13.965 5.962 1.00 93.25 179 GLU A N 1
ATOM 1392 C CA . GLU A 1 179 ? -2.791 14.197 4.615 1.00 93.25 179 GLU A CA 1
ATOM 1393 C C . GLU A 1 179 ? -1.755 13.828 3.542 1.00 93.25 179 GLU A C 1
ATOM 1395 O O . GLU A 1 179 ? -0.602 14.256 3.621 1.00 93.25 179 GLU A O 1
ATOM 1400 N N . VAL A 1 180 ? -2.167 13.034 2.549 1.00 90.81 180 VAL A N 1
ATOM 1401 C CA . VAL A 1 180 ? -1.290 12.543 1.466 1.00 90.81 180 VAL A CA 1
ATOM 1402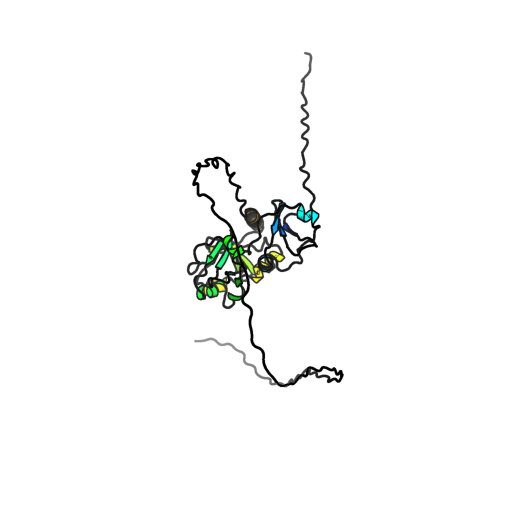 C C . VAL A 1 180 ? -1.747 12.966 0.067 1.00 90.81 180 VAL A C 1
ATOM 1404 O O . VAL A 1 180 ? -0.936 12.958 -0.856 1.00 90.81 180 VAL A O 1
ATOM 1407 N N . ASP A 1 181 ? -3.006 13.384 -0.092 1.00 84.81 181 ASP A N 1
ATOM 1408 C CA . ASP A 1 181 ? -3.668 13.652 -1.381 1.00 84.81 181 ASP A CA 1
ATOM 1409 C C . ASP A 1 181 ? -2.922 14.641 -2.294 1.00 84.81 181 ASP A C 1
ATOM 1411 O O . ASP A 1 181 ? -2.755 14.397 -3.486 1.00 84.81 181 ASP A O 1
ATOM 1415 N N . SER A 1 182 ? -2.395 15.727 -1.731 1.00 80.00 182 SER A N 1
ATOM 1416 C CA . SER A 1 182 ? -1.715 16.818 -2.445 1.00 80.00 182 SER A CA 1
ATOM 1417 C C . SER A 1 182 ? -0.432 16.403 -3.169 1.00 80.00 182 SER A C 1
ATOM 1419 O O . SER A 1 182 ? 0.149 17.194 -3.912 1.00 80.00 182 SER A O 1
ATOM 1421 N N . SER A 1 183 ? 0.003 15.170 -2.945 1.00 78.00 183 SER A N 1
ATOM 1422 C CA . SER A 1 183 ? 1.278 14.622 -3.366 1.00 78.00 183 SER A CA 1
ATOM 1423 C C . SER A 1 183 ? 1.104 13.371 -4.249 1.00 78.00 183 SER A C 1
ATOM 1425 O O . SER A 1 183 ? 2.063 12.857 -4.803 1.00 78.00 183 SER A O 1
ATOM 1427 N N . LEU A 1 184 ? -0.122 12.886 -4.455 1.00 86.00 184 LEU A N 1
ATOM 1428 C CA . LEU A 1 184 ? -0.349 11.665 -5.227 1.00 86.00 184 LEU A CA 1
ATOM 1429 C C . LEU A 1 184 ? -0.394 11.936 -6.733 1.00 86.00 184 LEU A C 1
ATOM 1431 O O . LEU A 1 184 ? -0.926 12.942 -7.209 1.00 86.00 184 LEU A O 1
ATOM 1435 N N . THR A 1 185 ? 0.130 10.988 -7.506 1.00 88.50 185 THR A N 1
ATOM 1436 C CA . THR A 1 185 ? -0.239 10.847 -8.919 1.00 88.50 185 THR A CA 1
ATOM 1437 C C . THR A 1 185 ? -1.683 10.352 -9.038 1.00 88.50 185 THR A C 1
ATOM 1439 O O . THR A 1 185 ? -2.238 9.797 -8.093 1.00 88.50 185 THR A O 1
ATOM 1442 N N . VAL A 1 186 ? -2.289 10.510 -10.218 1.00 90.75 186 VAL A N 1
ATOM 1443 C CA . VAL A 1 186 ? -3.673 10.066 -10.471 1.00 90.75 186 VAL A CA 1
ATOM 1444 C C . VAL A 1 186 ? -3.852 8.573 -10.174 1.00 90.75 186 VAL A C 1
ATOM 1446 O O . VAL A 1 186 ? -4.813 8.195 -9.515 1.00 90.75 186 VAL A O 1
ATOM 1449 N N . ASP A 1 187 ? -2.913 7.734 -10.612 1.00 89.62 187 ASP A N 1
ATOM 1450 C CA . ASP A 1 187 ? -2.994 6.282 -10.421 1.00 89.62 187 ASP A CA 1
ATOM 1451 C C . ASP A 1 187 ? -2.870 5.899 -8.941 1.00 89.62 187 ASP A C 1
ATOM 1453 O O . ASP A 1 187 ? -3.629 5.065 -8.452 1.00 89.62 187 ASP A O 1
ATOM 1457 N N . GLN A 1 188 ? -1.966 6.558 -8.207 1.00 90.94 188 GLN A N 1
ATOM 1458 C CA . GLN A 1 188 ? -1.832 6.359 -6.762 1.00 90.94 188 GLN A CA 1
ATOM 1459 C C . GLN A 1 188 ? -3.095 6.801 -6.016 1.00 90.94 188 GLN A C 1
ATOM 1461 O O . GLN A 1 188 ? -3.561 6.090 -5.130 1.00 90.94 188 GLN A O 1
ATOM 1466 N N . GLU A 1 189 ? -3.671 7.954 -6.369 1.00 93.12 189 GLU A N 1
ATOM 1467 C CA . GLU A 1 189 ? -4.915 8.432 -5.759 1.00 93.12 189 GLU A CA 1
ATOM 1468 C C . GLU A 1 189 ? -6.059 7.438 -5.986 1.00 93.12 189 GLU A C 1
ATOM 1470 O O . GLU A 1 189 ? -6.787 7.132 -5.044 1.00 93.12 189 GLU A O 1
ATOM 1475 N N . LEU A 1 190 ? -6.192 6.886 -7.197 1.00 94.25 190 LEU A N 1
ATOM 1476 C CA . LEU A 1 190 ? -7.218 5.888 -7.512 1.00 94.25 190 LEU A CA 1
ATOM 1477 C C . LEU A 1 190 ? -7.091 4.633 -6.642 1.00 94.25 190 LEU A C 1
ATOM 1479 O O . LEU A 1 190 ? -8.079 4.223 -6.031 1.00 94.25 190 LEU A O 1
ATOM 1483 N N . VAL A 1 191 ? -5.888 4.063 -6.548 1.00 94.69 191 VAL A N 1
ATOM 1484 C CA . VAL A 1 191 ? -5.631 2.847 -5.758 1.00 94.69 191 VAL A CA 1
ATOM 1485 C C . VAL A 1 191 ? -5.873 3.093 -4.274 1.00 94.69 191 VAL A C 1
ATOM 1487 O O . VAL A 1 191 ? -6.567 2.316 -3.617 1.00 94.69 191 VAL A O 1
ATOM 1490 N N . LEU A 1 192 ? -5.346 4.192 -3.729 1.00 94.69 192 LEU A N 1
ATOM 1491 C CA . LEU A 1 192 ? -5.521 4.503 -2.311 1.00 94.69 192 LEU A CA 1
ATOM 1492 C C . LEU A 1 192 ? -6.985 4.802 -1.979 1.00 94.69 192 LEU A C 1
ATOM 1494 O O . LEU A 1 192 ? -7.469 4.372 -0.934 1.00 94.69 192 LEU A O 1
ATOM 1498 N N . LYS A 1 193 ? -7.713 5.481 -2.871 1.00 95.56 193 LYS A N 1
ATOM 1499 C CA . LYS A 1 193 ? -9.136 5.779 -2.684 1.00 95.56 193 LYS A CA 1
ATOM 1500 C C . LYS A 1 193 ? -10.012 4.528 -2.715 1.00 95.56 193 LYS A C 1
ATOM 1502 O O . LYS A 1 193 ? -10.964 4.454 -1.946 1.00 95.56 193 LYS A O 1
ATOM 1507 N N . GLU A 1 194 ? -9.687 3.539 -3.546 1.00 95.38 194 GLU A N 1
ATOM 1508 C CA . GLU A 1 194 ? -10.385 2.245 -3.564 1.00 95.38 194 GLU A CA 1
ATOM 1509 C C . GLU A 1 194 ? -10.299 1.520 -2.209 1.00 95.38 194 GLU A C 1
ATOM 1511 O O . GLU A 1 194 ? -11.262 0.886 -1.774 1.00 95.38 194 GLU A O 1
ATOM 1516 N N . HIS A 1 195 ? -9.174 1.666 -1.506 1.00 95.06 195 HIS A N 1
ATOM 1517 C CA . HIS A 1 195 ? -8.919 0.994 -0.231 1.00 95.06 195 HIS A CA 1
ATOM 1518 C C . HIS A 1 195 ? -9.181 1.873 0.999 1.00 95.06 195 HIS A C 1
ATOM 1520 O O . HIS A 1 195 ? -9.089 1.374 2.129 1.00 95.06 195 HIS A O 1
ATOM 1526 N N . ALA A 1 196 ? -9.530 3.145 0.803 1.00 96.88 196 ALA A N 1
ATOM 1527 C CA . ALA A 1 196 ? -9.727 4.100 1.879 1.00 96.88 196 ALA A CA 1
ATOM 1528 C C . ALA A 1 196 ? -10.932 3.742 2.759 1.00 96.88 196 ALA A C 1
ATOM 1530 O O . ALA A 1 196 ? -11.965 3.256 2.298 1.00 96.88 196 ALA A O 1
ATOM 1531 N N . ILE A 1 197 ? -10.792 4.003 4.055 1.00 97.50 197 ILE A N 1
ATOM 1532 C CA . ILE A 1 197 ? -11.845 3.812 5.050 1.00 97.50 197 ILE A CA 1
ATOM 1533 C C . ILE A 1 197 ? -12.316 5.189 5.504 1.00 97.50 197 ILE A C 1
ATOM 1535 O O . ILE A 1 197 ? -11.505 6.033 5.885 1.00 97.50 197 ILE A O 1
ATOM 1539 N N . HIS A 1 198 ? -13.625 5.429 5.510 1.00 97.94 198 HIS A N 1
ATOM 1540 C CA . HIS A 1 198 ? -14.135 6.714 5.969 1.00 97.94 198 HIS A CA 1
ATOM 1541 C C . HIS A 1 198 ? -13.833 6.922 7.463 1.00 97.94 198 HIS A C 1
ATOM 1543 O O . HIS A 1 198 ? -14.076 6.032 8.288 1.00 97.94 198 HIS A O 1
ATOM 1549 N N . ILE A 1 199 ? -13.313 8.102 7.820 1.00 97.88 199 ILE A N 1
ATOM 1550 C CA . ILE A 1 199 ? -12.845 8.404 9.186 1.00 97.88 199 ILE A CA 1
ATOM 1551 C C . ILE A 1 199 ? -13.969 8.213 10.209 1.00 97.88 199 ILE A C 1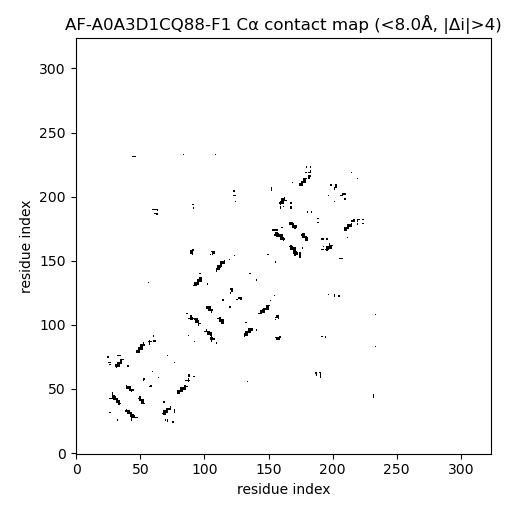
ATOM 1553 O O . ILE A 1 199 ? -13.782 7.525 11.213 1.00 97.88 199 ILE A O 1
ATOM 1557 N N . ASP A 1 200 ? -15.162 8.737 9.922 1.00 97.50 200 ASP A N 1
ATOM 1558 C CA . ASP A 1 200 ? -16.302 8.632 10.841 1.00 97.50 200 ASP A CA 1
ATOM 1559 C C . ASP A 1 200 ? -16.700 7.161 11.097 1.00 97.50 200 ASP A C 1
ATOM 1561 O O . ASP A 1 200 ? -17.105 6.799 12.207 1.00 97.50 200 ASP A O 1
ATOM 1565 N N . ASP A 1 201 ? -16.538 6.287 10.097 1.00 97.12 201 ASP A N 1
ATOM 1566 C CA . ASP A 1 201 ? -16.902 4.875 10.206 1.00 97.12 201 ASP A CA 1
ATOM 1567 C C . ASP A 1 201 ? -15.904 4.101 11.065 1.00 97.12 201 ASP A C 1
ATOM 1569 O O . ASP A 1 201 ? -16.307 3.280 11.896 1.00 97.12 201 ASP A O 1
ATOM 1573 N N . ILE A 1 202 ? -14.598 4.321 10.876 1.00 97.00 202 ILE A N 1
ATOM 1574 C CA . ILE A 1 202 ? -13.577 3.654 11.696 1.00 97.00 202 ILE A CA 1
ATOM 1575 C C . ILE A 1 202 ? -13.581 4.185 13.132 1.00 97.00 202 ILE A C 1
ATOM 1577 O O . ILE A 1 202 ? -13.538 3.384 14.064 1.00 97.00 202 ILE A O 1
ATOM 1581 N N . GLU A 1 203 ? -13.733 5.496 13.340 1.00 97.25 203 GLU A N 1
ATOM 1582 C CA . GLU A 1 203 ? -13.823 6.088 14.679 1.00 97.25 203 GLU A CA 1
ATOM 1583 C C . GLU A 1 203 ? -15.024 5.546 15.458 1.00 97.25 203 GLU A C 1
ATOM 1585 O O . GLU A 1 203 ? -14.896 5.176 16.629 1.00 97.25 203 GLU A O 1
ATOM 1590 N N . SER A 1 204 ? -16.177 5.429 14.793 1.00 97.25 204 SER A N 1
ATOM 1591 C CA . SER A 1 204 ? -17.403 4.886 15.381 1.00 97.25 204 SER A CA 1
ATOM 1592 C C . SER A 1 204 ? -17.272 3.400 15.732 1.00 97.25 204 SER A C 1
ATOM 1594 O O . SER A 1 204 ? -17.597 3.001 16.854 1.00 97.25 204 SER A O 1
ATOM 1596 N N . ARG A 1 205 ? -16.747 2.573 14.814 1.00 96.12 205 ARG A N 1
ATOM 1597 C CA . ARG A 1 205 ? -16.587 1.121 15.028 1.00 96.12 205 ARG A CA 1
ATOM 1598 C C . ARG A 1 205 ? -15.535 0.792 16.084 1.00 96.12 205 ARG A C 1
ATOM 1600 O O . ARG A 1 205 ? -15.764 -0.076 16.924 1.00 96.12 205 ARG A O 1
ATOM 1607 N N . MET A 1 206 ? -14.407 1.496 16.064 1.00 95.31 206 MET A N 1
ATOM 1608 C CA . MET A 1 206 ? -13.286 1.265 16.981 1.00 95.31 206 MET A CA 1
ATOM 1609 C C . MET A 1 206 ? -13.465 1.997 18.322 1.00 95.31 206 MET A C 1
ATOM 1611 O O . MET A 1 206 ? -12.845 1.643 19.331 1.00 95.31 206 MET A O 1
ATOM 1615 N N . GLY A 1 207 ? -14.322 3.022 18.369 1.00 95.31 207 GLY A N 1
ATOM 1616 C CA . GLY A 1 207 ? -14.486 3.887 19.534 1.00 95.31 207 GLY A CA 1
ATOM 1617 C C . GLY A 1 207 ? -13.188 4.622 19.871 1.00 95.31 207 GLY A C 1
ATOM 1618 O O . GLY A 1 207 ? -12.732 4.555 21.025 1.00 95.31 207 GLY A O 1
ATOM 1619 N N . VAL A 1 208 ? -12.597 5.253 18.852 1.00 95.44 208 VAL A N 1
ATOM 1620 C CA . VAL A 1 208 ? -11.348 6.037 18.886 1.00 95.44 208 VAL A CA 1
ATOM 1621 C C . VAL A 1 208 ? -11.569 7.419 18.269 1.00 95.44 208 VAL A C 1
ATOM 1623 O O . VAL A 1 208 ? -12.608 7.675 17.671 1.00 95.44 208 VAL A O 1
ATOM 1626 N N . THR A 1 209 ? -10.588 8.306 18.420 1.00 96.25 209 THR A N 1
ATOM 1627 C CA . THR A 1 209 ? -10.519 9.575 17.688 1.00 96.25 209 THR A CA 1
ATOM 1628 C C . THR A 1 209 ? -9.126 9.698 17.098 1.00 96.25 209 THR A C 1
ATOM 1630 O O . THR A 1 209 ? -8.141 9.591 17.833 1.00 96.25 209 THR A O 1
ATOM 1633 N N . ILE A 1 210 ? -9.045 9.911 15.792 1.00 95.88 210 ILE A N 1
ATOM 1634 C CA . ILE A 1 210 ? -7.799 9.952 15.036 1.00 95.88 210 ILE A CA 1
ATOM 1635 C C . ILE A 1 210 ? -7.414 11.418 14.850 1.00 95.88 210 ILE A C 1
ATOM 1637 O O . ILE A 1 210 ? -8.145 12.218 14.269 1.00 95.88 210 ILE A O 1
ATOM 1641 N N . ALA A 1 211 ? -6.250 11.802 15.372 1.00 94.69 211 ALA A N 1
ATOM 1642 C CA . ALA A 1 211 ? -5.747 13.156 15.179 1.00 94.69 211 ALA A CA 1
ATOM 1643 C C . ALA A 1 211 ? -5.236 13.320 13.740 1.00 94.69 211 ALA A C 1
ATOM 1645 O O . ALA A 1 211 ? -4.323 12.609 13.323 1.00 94.69 211 ALA A O 1
ATOM 1646 N N . LEU A 1 212 ? -5.811 14.272 13.003 1.00 92.44 212 LEU A N 1
ATOM 1647 C CA . LEU A 1 212 ? -5.462 14.542 11.610 1.00 92.44 212 LEU A CA 1
ATOM 1648 C C . LEU A 1 212 ? -4.453 15.687 11.507 1.00 92.44 212 LEU A C 1
ATOM 1650 O O . LEU A 1 212 ? -4.653 16.768 12.067 1.00 92.44 212 LEU A O 1
ATOM 1654 N N . THR A 1 213 ? -3.393 15.462 10.741 1.00 90.62 213 THR A N 1
ATOM 1655 C CA . THR A 1 213 ? -2.403 16.470 10.369 1.00 90.62 213 THR A CA 1
ATOM 1656 C C . THR A 1 213 ? -2.621 16.846 8.913 1.00 90.62 213 THR A C 1
ATOM 1658 O O . THR A 1 213 ? -2.328 16.057 8.019 1.00 90.62 213 THR A O 1
ATOM 1661 N N . GLN A 1 214 ? -3.136 18.052 8.677 1.00 82.88 214 GLN A N 1
ATOM 1662 C CA . GLN A 1 214 ? -3.231 18.595 7.325 1.00 82.88 214 GLN A CA 1
ATOM 1663 C C . GLN A 1 214 ? -1.870 19.096 6.862 1.00 82.88 214 GLN A C 1
ATOM 1665 O O . GLN A 1 214 ? -1.116 19.695 7.638 1.00 82.88 214 GLN A O 1
ATOM 1670 N N . VAL A 1 215 ? -1.576 18.859 5.593 1.00 75.19 215 VAL A N 1
ATOM 1671 C CA . VAL A 1 215 ? -0.286 19.165 4.988 1.00 75.19 215 VAL A CA 1
ATOM 1672 C C . VAL A 1 215 ? -0.525 20.204 3.902 1.00 75.19 215 VAL A C 1
ATOM 1674 O O . VAL A 1 215 ? -1.318 20.002 2.989 1.00 75.19 215 VAL A O 1
ATOM 1677 N N . ASP A 1 216 ? 0.132 21.362 4.004 1.00 64.50 216 ASP A N 1
ATOM 1678 C CA . ASP A 1 216 ? 0.113 22.317 2.898 1.00 64.50 216 ASP A CA 1
ATOM 1679 C C . ASP A 1 216 ? 0.952 21.792 1.719 1.00 64.50 216 ASP A C 1
ATOM 1681 O O . ASP A 1 216 ? 1.885 21.012 1.899 1.00 64.50 216 ASP A O 1
ATOM 1685 N N . ASN A 1 217 ? 0.653 22.243 0.497 1.00 53.19 217 ASN A N 1
ATOM 1686 C CA . ASN A 1 217 ? 1.307 21.764 -0.734 1.00 53.19 217 ASN A CA 1
ATOM 1687 C C . ASN A 1 217 ? 2.859 21.837 -0.679 1.00 53.19 217 ASN A C 1
ATOM 1689 O O . ASN A 1 217 ? 3.567 21.098 -1.359 1.00 53.19 217 ASN A O 1
ATOM 1693 N N . THR A 1 218 ? 3.412 22.713 0.168 1.00 52.72 218 THR A N 1
ATOM 1694 C CA . THR A 1 218 ? 4.862 22.865 0.376 1.00 52.72 218 THR A CA 1
ATOM 1695 C C . THR A 1 218 ? 5.448 21.731 1.224 1.00 52.72 218 THR A C 1
ATOM 1697 O O . THR A 1 218 ? 6.532 21.225 0.934 1.00 52.72 218 THR A O 1
ATOM 1700 N N . THR A 1 219 ? 4.727 21.315 2.262 1.00 55.69 219 THR A N 1
ATOM 1701 C CA . THR A 1 219 ? 5.102 20.205 3.148 1.00 55.69 219 THR A CA 1
ATOM 1702 C C . THR A 1 219 ? 4.821 18.852 2.485 1.00 55.69 219 THR A C 1
ATOM 1704 O O . THR A 1 219 ? 5.593 17.913 2.663 1.00 55.69 219 THR A O 1
ATOM 1707 N N . ALA A 1 220 ? 3.798 18.784 1.628 1.00 48.19 220 ALA A N 1
ATOM 1708 C CA . ALA A 1 220 ? 3.403 17.594 0.876 1.00 48.19 220 ALA A CA 1
ATOM 1709 C C . ALA A 1 220 ? 4.524 17.077 -0.023 1.00 48.19 220 ALA A C 1
ATOM 1711 O O . ALA A 1 220 ? 4.824 15.892 -0.009 1.00 48.19 220 ALA A O 1
ATOM 1712 N N . THR A 1 221 ? 5.231 17.984 -0.708 1.00 50.56 221 THR A N 1
ATOM 1713 C CA . THR A 1 221 ? 6.414 17.634 -1.516 1.00 50.56 221 THR A CA 1
ATOM 1714 C C . THR A 1 221 ? 7.510 16.984 -0.661 1.00 50.56 221 THR A C 1
ATOM 1716 O O . THR A 1 221 ? 8.184 16.069 -1.116 1.00 50.56 221 THR A O 1
ATOM 1719 N N . THR A 1 222 ? 7.685 17.422 0.591 1.00 54.03 222 THR A N 1
ATOM 1720 C CA . THR A 1 222 ? 8.714 16.873 1.492 1.00 54.03 222 THR A CA 1
ATOM 1721 C C . THR A 1 222 ? 8.331 15.484 2.001 1.00 54.03 222 THR A C 1
ATOM 1723 O O . THR A 1 222 ? 9.196 14.622 2.082 1.00 54.03 222 THR A O 1
ATOM 1726 N N . VAL A 1 223 ? 7.046 15.254 2.296 1.00 55.94 223 VAL A N 1
ATOM 1727 C CA . VAL A 1 223 ? 6.524 13.939 2.711 1.00 55.94 223 VAL A CA 1
ATOM 1728 C C . VAL A 1 223 ? 6.572 12.944 1.553 1.00 55.94 223 VAL A C 1
ATOM 1730 O O . VAL A 1 223 ? 7.041 11.834 1.744 1.00 55.94 223 VAL A O 1
ATOM 1733 N N . LEU A 1 224 ? 6.186 13.358 0.343 1.00 53.91 224 LEU A N 1
ATOM 1734 C CA . LEU A 1 224 ? 6.321 12.553 -0.875 1.00 53.91 224 LEU A CA 1
ATOM 1735 C C . LEU A 1 224 ? 7.779 12.152 -1.112 1.00 53.91 224 LEU A C 1
ATOM 1737 O O . LEU A 1 224 ? 8.064 10.981 -1.299 1.00 53.91 224 LEU A O 1
ATOM 1741 N N . THR A 1 225 ? 8.702 13.120 -1.020 1.00 56.31 225 THR A N 1
ATOM 1742 C CA . THR A 1 225 ? 10.140 12.857 -1.184 1.00 56.31 225 THR A CA 1
ATOM 1743 C C . THR A 1 225 ? 10.640 11.907 -0.097 1.00 56.31 225 THR A C 1
ATOM 1745 O O . THR A 1 225 ? 11.478 11.072 -0.380 1.00 56.31 225 THR A O 1
ATOM 1748 N N . GLN A 1 226 ? 10.131 12.005 1.137 1.00 55.62 226 GLN A N 1
ATOM 1749 C CA . GLN A 1 226 ? 10.480 11.083 2.222 1.00 55.62 226 GLN A CA 1
ATOM 1750 C C . GLN A 1 226 ? 9.898 9.685 2.022 1.00 55.62 226 GLN A C 1
ATOM 1752 O O . GLN A 1 226 ? 10.593 8.731 2.318 1.00 55.62 226 GLN A O 1
ATOM 1757 N N . ILE A 1 227 ? 8.676 9.548 1.505 1.00 55.25 227 ILE A N 1
ATOM 1758 C CA . ILE A 1 227 ? 8.068 8.246 1.192 1.00 55.25 227 ILE A CA 1
ATOM 1759 C C . ILE A 1 227 ? 8.766 7.609 -0.016 1.00 55.25 227 ILE A C 1
ATOM 1761 O O . ILE A 1 227 ? 9.009 6.408 -0.018 1.00 55.25 227 ILE A O 1
ATOM 1765 N N . GLU A 1 228 ? 9.113 8.398 -1.035 1.00 57.06 228 GLU A N 1
ATOM 1766 C CA . GLU A 1 228 ? 9.910 7.954 -2.184 1.00 57.06 228 GLU A CA 1
ATOM 1767 C C . GLU A 1 228 ? 11.331 7.546 -1.762 1.00 57.06 228 GLU A C 1
ATOM 1769 O O . GLU A 1 228 ? 11.815 6.515 -2.220 1.00 57.06 228 GLU A O 1
ATOM 1774 N N . ASP A 1 229 ? 11.967 8.298 -0.856 1.00 56.62 229 ASP A N 1
ATOM 1775 C CA . ASP A 1 229 ? 13.266 7.970 -0.244 1.00 56.62 229 ASP A CA 1
ATOM 1776 C C . ASP A 1 229 ? 13.153 6.743 0.683 1.00 56.62 229 ASP A C 1
ATOM 1778 O O . ASP A 1 229 ? 14.026 5.885 0.691 1.00 56.62 229 ASP A O 1
ATOM 1782 N N . GLU A 1 230 ? 12.041 6.571 1.403 1.00 52.44 230 GLU A N 1
ATOM 1783 C CA . GLU A 1 230 ? 11.783 5.387 2.233 1.00 52.44 230 GLU A CA 1
ATOM 1784 C C . GLU A 1 230 ? 11.563 4.136 1.359 1.00 52.44 230 GLU A C 1
ATOM 1786 O O . GLU A 1 230 ? 12.120 3.075 1.651 1.00 52.44 230 GLU A O 1
ATOM 1791 N N . LEU A 1 231 ? 10.891 4.278 0.207 1.00 48.12 231 LEU A N 1
ATOM 1792 C CA . LEU A 1 231 ? 10.865 3.270 -0.863 1.00 48.12 231 LEU A CA 1
ATOM 1793 C C . LEU A 1 231 ? 12.258 3.006 -1.466 1.00 48.12 231 LEU A C 1
ATOM 1795 O O . LEU A 1 231 ? 12.534 1.882 -1.885 1.00 48.12 231 LEU A O 1
ATOM 1799 N N . GLU A 1 232 ? 13.142 4.007 -1.507 1.00 44.66 232 GLU A N 1
ATOM 1800 C CA . GLU A 1 232 ? 14.546 3.881 -1.932 1.00 44.66 232 GLU A CA 1
ATOM 1801 C C . GLU A 1 232 ? 15.402 3.141 -0.879 1.00 44.66 232 GLU A C 1
ATOM 1803 O O . GLU A 1 232 ? 16.418 2.533 -1.222 1.00 44.66 232 GLU A O 1
ATOM 1808 N N . THR A 1 233 ? 14.960 3.103 0.386 1.00 40.31 233 THR A N 1
ATOM 1809 C CA . THR A 1 233 ? 15.629 2.398 1.497 1.00 40.31 233 THR A CA 1
ATOM 1810 C C . THR A 1 233 ? 15.174 0.958 1.746 1.00 40.31 233 THR A C 1
ATOM 1812 O O . THR A 1 233 ? 15.599 0.375 2.750 1.00 40.31 233 THR A O 1
ATOM 1815 N N . VAL A 1 234 ? 14.396 0.339 0.839 1.00 41.97 234 VAL A N 1
ATOM 1816 C CA . VAL A 1 234 ? 14.250 -1.132 0.808 1.00 41.97 234 VAL A CA 1
ATOM 1817 C C . VAL A 1 234 ? 15.653 -1.729 0.924 1.00 41.97 234 VAL A C 1
ATOM 1819 O O . VAL A 1 234 ? 16.492 -1.542 0.042 1.00 41.97 234 VAL A O 1
ATOM 1822 N N . HIS A 1 235 ? 15.909 -2.348 2.080 1.00 44.31 235 HIS A N 1
ATOM 1823 C CA . HIS A 1 235 ? 17.234 -2.589 2.636 1.00 44.31 235 HIS A CA 1
ATOM 1824 C C . HIS A 1 235 ? 18.213 -3.114 1.581 1.00 44.31 235 HIS A C 1
ATOM 1826 O O . HIS A 1 235 ? 18.154 -4.264 1.144 1.00 44.31 235 HIS A O 1
ATOM 1832 N N . VAL A 1 236 ? 19.186 -2.271 1.229 1.00 37.88 236 VAL A N 1
ATOM 1833 C CA . VAL A 1 236 ? 20.525 -2.762 0.928 1.00 37.88 236 VAL A CA 1
ATOM 1834 C C . VAL A 1 236 ? 20.988 -3.383 2.236 1.00 37.88 236 VAL A C 1
ATOM 1836 O O . VAL A 1 236 ? 21.399 -2.661 3.146 1.00 37.88 236 VAL A O 1
ATOM 1839 N N . GLU A 1 237 ? 20.901 -4.708 2.359 1.00 39.38 237 GLU A N 1
ATOM 1840 C CA . GLU A 1 237 ? 21.863 -5.371 3.226 1.00 39.38 237 GLU A CA 1
ATOM 1841 C C . GLU A 1 237 ? 23.219 -4.860 2.747 1.00 39.38 237 GLU A C 1
ATOM 1843 O O . GLU A 1 237 ? 23.606 -5.060 1.592 1.00 39.38 237 GLU A O 1
ATOM 1848 N N . GLN A 1 238 ? 23.889 -4.074 3.593 1.00 40.28 238 GLN A N 1
ATOM 1849 C CA . GLN A 1 238 ? 25.325 -3.952 3.457 1.00 40.28 238 GLN A CA 1
ATOM 1850 C C . GLN A 1 238 ? 25.788 -5.399 3.467 1.00 40.28 238 GLN A C 1
ATOM 1852 O O . GLN A 1 238 ? 25.545 -6.104 4.443 1.00 40.28 238 GLN A O 1
ATOM 1857 N N . GLU A 1 239 ? 26.324 -5.864 2.340 1.00 42.66 239 GLU A N 1
ATOM 1858 C CA . GLU A 1 239 ? 27.116 -7.078 2.323 1.00 42.66 239 GLU A CA 1
ATOM 1859 C C . GLU A 1 239 ? 28.202 -6.826 3.367 1.00 42.66 239 GLU A C 1
ATOM 1861 O O . GLU A 1 239 ? 29.182 -6.131 3.094 1.00 42.66 239 GLU A O 1
ATOM 1866 N N . ASP A 1 240 ? 27.968 -7.283 4.600 1.00 38.03 240 ASP A N 1
ATOM 1867 C CA . ASP A 1 240 ? 29.018 -7.410 5.585 1.00 38.03 240 ASP A CA 1
ATOM 1868 C C . ASP A 1 240 ? 30.038 -8.293 4.886 1.00 38.03 240 ASP A C 1
ATOM 1870 O O . ASP A 1 240 ? 29.775 -9.453 4.559 1.00 38.03 240 ASP A O 1
ATOM 1874 N N . GLU A 1 241 ? 31.152 -7.665 4.530 1.00 41.75 241 GLU A N 1
ATOM 1875 C CA . GLU A 1 241 ? 32.303 -8.284 3.915 1.00 41.75 241 GLU A CA 1
ATOM 1876 C C . GLU A 1 241 ? 32.661 -9.476 4.805 1.00 41.75 241 GLU A C 1
ATOM 1878 O O . GLU A 1 241 ? 33.216 -9.317 5.892 1.00 41.75 241 GLU A O 1
ATOM 1883 N N . VAL A 1 242 ? 32.234 -10.679 4.403 1.00 40.00 242 VAL A N 1
ATOM 1884 C CA . VAL A 1 242 ? 32.592 -11.904 5.108 1.00 40.00 242 VAL A CA 1
ATOM 1885 C C . VAL A 1 242 ? 34.088 -12.045 4.892 1.00 40.00 242 VAL A C 1
ATOM 1887 O O . VAL A 1 242 ? 34.530 -12.520 3.842 1.00 40.00 242 VAL A O 1
ATOM 1890 N N . GLU A 1 243 ? 34.875 -11.572 5.859 1.00 42.09 243 GLU A N 1
ATOM 1891 C CA . GLU A 1 243 ? 36.295 -11.871 5.933 1.00 42.09 243 GLU A CA 1
ATOM 1892 C C . GLU A 1 243 ? 36.420 -13.394 5.950 1.00 42.09 243 GLU A C 1
ATOM 1894 O O . GLU A 1 243 ? 36.095 -14.077 6.920 1.00 42.09 243 GLU A O 1
ATOM 1899 N N . VAL A 1 244 ? 36.846 -13.934 4.811 1.00 50.00 244 VAL A N 1
ATOM 1900 C CA . VAL A 1 244 ? 37.233 -15.329 4.634 1.00 50.00 244 VAL A CA 1
ATOM 1901 C C . VAL A 1 244 ? 38.565 -15.574 5.340 1.00 50.00 244 VAL A C 1
ATOM 1903 O O . VAL A 1 244 ? 39.571 -15.880 4.705 1.00 50.00 244 VAL A O 1
ATOM 1906 N N . GLU A 1 245 ? 38.586 -15.441 6.659 1.00 50.44 245 GLU A N 1
ATOM 1907 C CA . GLU A 1 245 ? 39.634 -16.024 7.485 1.00 50.44 245 GLU A CA 1
ATOM 1908 C C . GLU A 1 245 ? 39.007 -17.116 8.362 1.00 50.44 245 GLU A C 1
ATOM 1910 O O . GLU A 1 245 ? 37.963 -16.933 8.978 1.00 50.44 245 GLU A O 1
ATOM 1915 N N . ASP A 1 246 ? 39.653 -18.282 8.341 1.00 47.81 246 ASP A N 1
ATOM 1916 C CA . ASP A 1 246 ? 39.376 -19.488 9.130 1.00 47.81 246 ASP A CA 1
ATOM 1917 C C . ASP A 1 246 ? 38.351 -20.498 8.583 1.00 47.81 246 ASP A C 1
ATOM 1919 O O . ASP A 1 246 ? 37.418 -20.925 9.259 1.00 47.81 246 ASP A O 1
ATOM 1923 N N . ILE A 1 247 ? 38.622 -21.034 7.386 1.00 46.53 247 ILE A N 1
ATOM 1924 C CA . ILE A 1 247 ? 38.255 -22.430 7.076 1.00 46.53 247 ILE A CA 1
ATOM 1925 C C . ILE A 1 247 ? 39.453 -23.171 6.476 1.00 46.53 247 ILE A C 1
ATOM 1927 O O . ILE A 1 247 ? 39.427 -23.561 5.314 1.00 46.53 247 ILE A O 1
ATOM 1931 N N . LEU A 1 248 ? 40.517 -23.367 7.258 1.00 46.66 248 LEU A N 1
ATOM 1932 C CA . LEU A 1 248 ? 41.523 -24.406 7.000 1.00 46.66 248 LEU A CA 1
ATOM 1933 C C . LEU A 1 248 ? 42.114 -24.934 8.319 1.00 46.66 248 LEU A C 1
ATOM 1935 O O . LEU A 1 248 ? 43.287 -24.734 8.608 1.00 46.66 248 LEU A O 1
ATOM 1939 N N . GLU A 1 249 ? 41.321 -25.686 9.077 1.00 42.62 249 GLU A N 1
ATOM 1940 C CA . GLU A 1 249 ? 41.851 -26.804 9.865 1.00 42.62 249 GLU A CA 1
ATOM 1941 C C . GLU A 1 249 ? 41.098 -28.067 9.442 1.00 42.62 249 GLU A C 1
ATOM 1943 O O . GLU A 1 249 ? 40.012 -28.388 9.915 1.00 42.62 249 GLU A O 1
ATOM 1948 N N . VAL A 1 250 ? 41.669 -28.756 8.454 1.00 45.16 250 VAL A N 1
ATOM 1949 C CA . VAL A 1 250 ? 41.385 -30.169 8.210 1.00 45.16 250 VAL A CA 1
ATOM 1950 C C . VAL A 1 250 ? 42.035 -30.943 9.351 1.00 45.16 250 VAL A C 1
ATOM 1952 O O . VAL A 1 250 ? 43.250 -31.122 9.358 1.00 45.16 250 VAL A O 1
ATOM 1955 N N . GLU A 1 251 ? 41.240 -31.365 10.333 1.00 45.56 251 GLU A N 1
ATOM 1956 C CA . GLU A 1 251 ? 41.674 -32.424 11.239 1.00 45.56 251 GLU A CA 1
ATOM 1957 C C . GLU A 1 251 ? 41.740 -33.739 10.453 1.00 45.56 251 GLU A C 1
ATOM 1959 O O . GLU A 1 251 ? 40.752 -34.197 9.871 1.00 45.56 251 GLU A O 1
ATOM 1964 N N . ASP A 1 252 ? 42.942 -34.310 10.412 1.00 44.34 252 ASP A N 1
ATOM 1965 C CA . ASP A 1 252 ? 43.237 -35.629 9.870 1.00 44.34 252 ASP A CA 1
ATOM 1966 C C . ASP A 1 252 ? 42.355 -36.685 10.557 1.00 44.34 252 ASP A C 1
ATOM 1968 O O . ASP A 1 252 ? 42.488 -36.952 11.753 1.00 44.34 252 ASP A O 1
ATOM 1972 N N . VAL A 1 253 ? 41.449 -37.307 9.799 1.00 46.62 253 VAL A N 1
ATOM 1973 C CA . VAL A 1 253 ? 40.693 -38.472 10.270 1.00 46.62 253 VAL A CA 1
ATOM 1974 C C . VAL A 1 253 ? 41.510 -39.718 9.955 1.00 46.62 253 VAL A C 1
ATOM 1976 O O . VAL A 1 253 ? 41.752 -40.034 8.791 1.00 46.62 253 VAL A O 1
ATOM 1979 N N . GLU A 1 254 ? 41.949 -40.390 11.017 1.00 45.25 254 GLU A N 1
ATOM 1980 C CA . GLU A 1 254 ? 42.766 -41.598 10.974 1.00 45.25 254 GLU A CA 1
ATOM 1981 C C . GLU A 1 254 ? 42.141 -42.751 10.172 1.00 45.25 254 GLU A C 1
ATOM 1983 O O . GLU A 1 254 ? 40.928 -42.985 10.170 1.00 45.25 254 GLU A O 1
ATOM 1988 N N . ASP A 1 255 ? 43.043 -43.497 9.538 1.00 40.06 255 ASP A N 1
ATOM 1989 C CA . ASP A 1 255 ? 42.828 -44.710 8.763 1.00 40.06 255 ASP A CA 1
ATOM 1990 C C . ASP A 1 255 ? 42.014 -45.778 9.514 1.00 40.06 255 ASP A C 1
ATOM 1992 O O . ASP A 1 255 ? 42.386 -46.243 10.595 1.00 40.06 255 ASP A O 1
ATOM 1996 N N . ALA A 1 256 ? 40.947 -46.266 8.877 1.00 40.03 256 ALA A N 1
ATOM 1997 C CA . ALA A 1 256 ? 40.292 -47.518 9.239 1.00 40.03 256 ALA A CA 1
ATOM 1998 C C . ALA A 1 256 ? 40.301 -48.474 8.039 1.00 40.03 256 ALA A C 1
ATOM 2000 O O . ALA A 1 256 ? 39.423 -48.463 7.177 1.00 40.03 256 ALA A O 1
ATOM 2001 N N . GLU A 1 257 ? 41.332 -49.314 8.018 1.00 47.78 257 GLU A N 1
ATOM 2002 C CA . GLU A 1 257 ? 41.462 -50.525 7.210 1.00 47.78 257 GLU A CA 1
ATOM 2003 C C . GLU A 1 257 ? 40.287 -51.487 7.460 1.00 47.78 257 GLU A C 1
ATOM 2005 O O . GLU A 1 257 ? 40.131 -51.989 8.575 1.00 47.78 257 GLU A O 1
ATOM 2010 N N . VAL A 1 258 ? 39.512 -51.832 6.424 1.00 38.50 258 VAL A N 1
ATOM 2011 C CA . VAL A 1 258 ? 38.786 -53.113 6.376 1.00 38.50 258 VAL A CA 1
ATOM 2012 C C . VAL A 1 258 ? 38.890 -53.713 4.974 1.00 38.50 258 VAL A C 1
ATOM 2014 O O . VAL A 1 258 ? 38.494 -53.125 3.970 1.00 38.50 258 VAL A O 1
ATOM 2017 N N . SER A 1 259 ? 39.460 -54.912 4.968 1.00 41.62 259 SER A N 1
ATOM 2018 C CA . SER A 1 259 ? 39.812 -55.797 3.864 1.00 41.62 259 SER A CA 1
ATOM 2019 C C . SER A 1 259 ? 38.632 -56.279 3.018 1.00 41.62 259 SER A C 1
ATOM 2021 O O . SER A 1 259 ? 37.571 -56.620 3.544 1.00 41.62 259 SER A O 1
ATOM 2023 N N . ALA A 1 260 ? 38.892 -56.403 1.717 1.00 39.62 260 ALA A N 1
ATOM 2024 C CA . ALA A 1 260 ? 38.101 -57.152 0.750 1.00 39.62 260 ALA A CA 1
ATOM 2025 C C . ALA A 1 260 ? 38.399 -58.661 0.820 1.00 39.62 260 ALA A C 1
ATOM 2027 O O . ALA A 1 260 ? 39.558 -59.038 0.929 1.00 39.62 260 ALA A O 1
ATOM 2028 N N . ASP A 1 261 ? 37.342 -59.464 0.719 1.00 37.72 261 ASP A N 1
ATOM 2029 C CA . ASP A 1 261 ? 37.253 -60.884 0.331 1.00 37.72 261 ASP A CA 1
ATOM 2030 C C . ASP A 1 261 ? 35.727 -61.134 0.199 1.00 37.72 261 ASP A C 1
ATOM 2032 O O . ASP A 1 261 ? 34.961 -60.634 1.020 1.00 37.72 261 ASP A O 1
ATOM 2036 N N . ASP A 1 262 ? 35.124 -61.827 -0.762 1.00 38.88 262 ASP A N 1
ATOM 2037 C CA . ASP A 1 262 ? 35.570 -62.653 -1.878 1.00 38.88 262 ASP A CA 1
ATOM 2038 C C . ASP A 1 262 ? 34.329 -62.892 -2.787 1.00 38.88 262 ASP A C 1
ATOM 2040 O O . ASP A 1 262 ? 33.206 -62.483 -2.475 1.00 38.88 262 ASP A O 1
ATOM 2044 N N . GLU A 1 263 ? 34.566 -63.526 -3.924 1.00 38.88 263 GLU A N 1
ATOM 2045 C CA . GLU A 1 263 ? 33.819 -63.588 -5.175 1.00 38.88 263 GLU A CA 1
ATOM 2046 C C . GLU A 1 263 ? 32.388 -64.189 -5.252 1.00 38.88 263 GLU A C 1
ATOM 2048 O O . GLU A 1 263 ? 31.811 -64.814 -4.366 1.00 38.88 263 GLU A O 1
ATOM 2053 N N . VAL A 1 264 ? 31.873 -63.942 -6.460 1.00 38.88 264 VAL A N 1
ATOM 2054 C CA . VAL A 1 264 ? 30.633 -64.231 -7.190 1.00 38.88 264 VAL A CA 1
ATOM 2055 C C . VAL A 1 264 ? 30.339 -65.729 -7.440 1.00 38.88 264 VAL A C 1
ATOM 2057 O O . VAL A 1 264 ? 31.247 -66.553 -7.469 1.00 38.88 264 VAL A O 1
ATOM 2060 N N . ALA A 1 265 ? 29.065 -65.992 -7.807 1.00 37.19 265 ALA A N 1
ATOM 2061 C CA . ALA A 1 265 ? 28.518 -67.047 -8.704 1.00 37.19 265 ALA A CA 1
ATOM 2062 C C . ALA A 1 265 ? 27.644 -68.119 -7.986 1.00 37.19 265 ALA A C 1
ATOM 2064 O O . ALA A 1 265 ? 27.950 -68.508 -6.871 1.00 37.19 265 ALA A O 1
ATOM 2065 N N . GLU A 1 266 ? 26.510 -68.653 -8.475 1.00 35.12 266 GLU A N 1
ATOM 2066 C CA . GLU A 1 266 ? 25.843 -68.728 -9.787 1.00 35.12 266 GLU A CA 1
ATOM 2067 C C . GLU A 1 266 ? 24.322 -69.071 -9.654 1.00 35.12 266 GLU A C 1
ATOM 2069 O O . GLU A 1 266 ? 23.878 -69.625 -8.652 1.00 35.12 266 GLU A O 1
ATOM 2074 N N . ASN A 1 267 ? 23.599 -68.871 -10.772 1.00 31.66 267 ASN A N 1
ATOM 2075 C CA . ASN A 1 267 ? 22.581 -69.745 -11.407 1.00 31.66 267 ASN A CA 1
ATOM 2076 C C . ASN A 1 267 ? 21.095 -69.833 -10.960 1.00 31.66 267 ASN A C 1
ATOM 2078 O O . ASN A 1 267 ? 20.703 -70.572 -10.066 1.00 31.66 267 ASN A O 1
ATOM 2082 N N . THR A 1 268 ? 20.263 -69.168 -11.779 1.00 32.16 268 THR A N 1
ATOM 2083 C CA . THR A 1 268 ? 19.161 -69.680 -12.641 1.00 32.16 268 THR A CA 1
ATOM 2084 C C . THR A 1 268 ? 18.009 -70.565 -12.132 1.00 32.16 268 THR A C 1
ATOM 2086 O O . THR A 1 268 ? 18.184 -71.707 -11.727 1.00 32.16 268 THR A O 1
ATOM 2089 N N . SER A 1 269 ? 16.811 -70.065 -12.474 1.00 36.88 269 SER A N 1
ATOM 2090 C CA . SER A 1 269 ? 15.641 -70.727 -13.089 1.00 36.88 269 SER A CA 1
ATOM 2091 C C . SER A 1 269 ? 14.987 -71.936 -12.407 1.00 36.88 269 SER A C 1
ATOM 2093 O O . SER A 1 269 ? 15.518 -73.042 -12.405 1.00 36.88 269 SER A O 1
ATOM 2095 N N . GLY A 1 270 ? 13.719 -71.750 -12.028 1.00 30.83 270 GLY A N 1
ATOM 2096 C CA . GLY A 1 270 ? 12.737 -72.818 -11.851 1.00 30.83 270 GLY A CA 1
ATOM 2097 C C . GLY A 1 270 ? 11.505 -72.560 -12.721 1.00 30.83 270 GLY A C 1
ATOM 2098 O O . GLY A 1 270 ? 10.703 -71.681 -12.429 1.00 30.83 270 GLY A O 1
ATOM 2099 N N . THR A 1 271 ? 11.392 -73.315 -13.810 1.00 35.19 271 THR A N 1
ATOM 2100 C CA . THR A 1 271 ? 10.237 -73.433 -14.714 1.00 35.19 271 THR A CA 1
ATOM 2101 C C . THR A 1 271 ? 9.204 -74.448 -14.217 1.00 35.19 271 THR A C 1
ATOM 2103 O O . THR A 1 271 ? 9.585 -75.492 -13.692 1.00 35.19 271 THR A O 1
ATOM 2106 N N . GLY A 1 272 ? 7.930 -74.216 -14.561 1.00 31.34 272 GLY A N 1
ATOM 2107 C CA . GLY A 1 272 ? 6.865 -75.228 -14.680 1.00 31.34 272 GLY A CA 1
ATOM 2108 C C . GLY A 1 272 ? 5.657 -74.950 -13.778 1.00 31.34 272 GLY A C 1
ATOM 2109 O O . GLY A 1 272 ? 5.833 -74.558 -12.636 1.00 31.34 272 GLY A O 1
ATOM 2110 N N . SER A 1 273 ? 4.398 -75.158 -14.162 1.00 35.03 273 SER A N 1
ATOM 2111 C CA . SER A 1 273 ? 3.727 -75.622 -15.386 1.00 35.03 273 SER A CA 1
ATOM 2112 C C . SER A 1 273 ? 2.214 -75.551 -15.077 1.00 35.03 273 SER A C 1
ATOM 2114 O O . SER A 1 273 ? 1.857 -75.731 -13.911 1.00 35.03 273 SER A O 1
ATOM 2116 N N . GLY A 1 274 ? 1.329 -75.351 -16.062 1.00 30.64 274 GLY A N 1
ATOM 2117 C CA . GLY A 1 274 ? -0.086 -75.721 -15.897 1.00 30.64 274 GLY A CA 1
ATOM 2118 C C . GLY A 1 274 ? -1.116 -74.867 -16.633 1.00 30.64 274 GLY A C 1
ATOM 2119 O O . GLY A 1 274 ? -1.732 -73.995 -16.031 1.00 30.64 274 GLY A O 1
ATOM 2120 N N . ASP A 1 275 ? -1.326 -75.183 -17.910 1.00 35.84 275 ASP A N 1
ATOM 2121 C CA . ASP A 1 275 ? -2.511 -74.856 -18.710 1.00 35.84 275 ASP A CA 1
ATOM 2122 C C . ASP A 1 275 ? -3.830 -75.382 -18.090 1.00 35.84 275 ASP A C 1
ATOM 2124 O O . ASP A 1 275 ? -3.816 -76.385 -17.373 1.00 35.84 275 ASP A O 1
ATOM 2128 N N . VAL A 1 276 ? -4.976 -74.782 -18.462 1.00 37.00 276 VAL A N 1
ATOM 2129 C CA . VAL A 1 276 ? -6.076 -75.412 -19.249 1.00 37.00 276 VAL A CA 1
ATOM 2130 C C . VAL A 1 276 ? -7.436 -74.699 -19.041 1.00 37.00 276 VAL A C 1
ATOM 2132 O O . VAL A 1 276 ? -7.903 -74.577 -17.913 1.00 37.00 276 VAL A O 1
ATOM 2135 N N . ALA A 1 277 ? -8.089 -74.404 -20.184 1.00 35.75 277 ALA A N 1
ATOM 2136 C CA . ALA A 1 277 ? -9.542 -74.271 -20.439 1.00 35.75 277 ALA A CA 1
ATOM 2137 C C . ALA A 1 277 ? -10.273 -73.027 -19.891 1.00 35.75 277 ALA A C 1
ATOM 2139 O O . ALA A 1 277 ? -9.986 -72.562 -18.801 1.00 35.75 277 ALA A O 1
ATOM 2140 N N . ASP A 1 278 ? -11.308 -72.463 -20.516 1.00 34.19 278 ASP A N 1
ATOM 2141 C CA . ASP A 1 278 ? -12.052 -72.687 -21.767 1.00 34.19 278 ASP A CA 1
ATOM 2142 C C . ASP A 1 278 ? -13.188 -71.638 -21.753 1.00 34.19 278 ASP A C 1
ATOM 2144 O O . ASP A 1 278 ? -13.723 -71.338 -20.686 1.00 34.19 278 ASP A O 1
ATOM 2148 N N . GLY A 1 279 ? -13.572 -71.125 -22.922 1.00 30.69 279 GLY A N 1
ATOM 2149 C CA . GLY A 1 279 ? -14.972 -70.781 -23.178 1.00 30.69 279 GLY A CA 1
ATOM 2150 C C . GLY A 1 279 ? -15.456 -69.341 -22.968 1.00 30.69 279 GLY A C 1
ATOM 2151 O O . GLY A 1 279 ? -15.655 -68.887 -21.848 1.00 30.69 279 GLY A O 1
ATOM 2152 N N . THR A 1 280 ? -15.868 -68.759 -24.101 1.00 40.22 280 THR A N 1
ATOM 2153 C CA . THR A 1 280 ? -16.960 -67.777 -24.315 1.00 40.22 280 THR A CA 1
ATOM 2154 C C . THR A 1 280 ? -16.641 -66.294 -24.043 1.00 40.22 280 THR A C 1
ATOM 2156 O O . THR A 1 280 ? -16.349 -65.923 -22.915 1.00 40.22 280 THR A O 1
ATOM 2159 N N . ASP A 1 281 ? -16.455 -65.442 -25.069 1.00 34.47 281 ASP A N 1
ATOM 2160 C CA . ASP A 1 281 ? -17.460 -64.857 -26.006 1.00 34.47 281 ASP A CA 1
ATOM 2161 C C . ASP A 1 281 ? -18.363 -63.863 -25.231 1.00 34.47 281 ASP A C 1
ATOM 2163 O O . ASP A 1 281 ? -18.913 -64.228 -24.204 1.00 34.47 281 ASP A O 1
ATOM 2167 N N . GLU A 1 282 ? -18.484 -62.565 -25.523 1.00 39.88 282 GLU A N 1
ATOM 2168 C CA . GLU A 1 282 ? -18.581 -61.878 -26.808 1.00 39.88 282 GLU A CA 1
ATOM 2169 C C . GLU A 1 282 ? -17.909 -60.491 -26.790 1.00 39.88 282 GLU A C 1
ATOM 2171 O O . GLU A 1 282 ? -17.951 -59.717 -25.831 1.00 39.88 282 GLU A O 1
ATOM 2176 N N . SER A 1 283 ? -17.344 -60.167 -27.944 1.00 37.16 283 SER A N 1
ATOM 2177 C CA . SER A 1 283 ? -17.142 -58.831 -28.494 1.00 37.16 283 SER A CA 1
ATOM 2178 C C . SER A 1 283 ? -18.449 -58.035 -28.639 1.00 37.16 283 SER A C 1
ATOM 2180 O O . SER A 1 283 ? -19.477 -58.610 -28.966 1.00 37.16 283 SER A O 1
ATOM 2182 N N . ILE A 1 284 ? -18.383 -56.702 -28.592 1.00 38.31 284 ILE A N 1
ATOM 2183 C CA . ILE A 1 284 ? -18.506 -55.847 -29.791 1.00 38.31 284 ILE A CA 1
ATOM 2184 C C . ILE A 1 284 ? -18.382 -54.378 -29.376 1.00 38.31 284 ILE A C 1
ATOM 2186 O O . ILE A 1 284 ? -19.140 -53.844 -28.573 1.00 38.31 284 ILE A O 1
ATOM 2190 N N . ASN A 1 285 ? -17.397 -53.742 -29.998 1.00 42.50 285 ASN A N 1
ATOM 2191 C CA . ASN A 1 285 ? -17.276 -52.310 -30.174 1.00 42.50 285 ASN A CA 1
ATOM 2192 C C . ASN A 1 285 ? -17.724 -52.037 -31.623 1.00 42.50 285 ASN A C 1
ATOM 2194 O O . ASN A 1 285 ? -17.197 -52.680 -32.532 1.00 42.50 285 ASN A O 1
ATOM 2198 N N . SER A 1 286 ? -18.675 -51.133 -31.849 1.00 37.06 286 SER A N 1
ATOM 2199 C CA . SER A 1 286 ? -18.910 -50.471 -33.146 1.00 37.06 286 SER A CA 1
ATOM 2200 C C . SER A 1 286 ? -19.852 -49.284 -32.892 1.00 37.06 286 SER A C 1
ATOM 2202 O O . SER A 1 286 ? -20.962 -49.504 -32.421 1.00 37.06 286 SER A O 1
ATOM 2204 N N . ASP A 1 287 ? -19.413 -48.029 -32.926 1.00 37.44 287 ASP A N 1
ATOM 2205 C CA . ASP A 1 287 ? -19.013 -47.233 -34.097 1.00 37.44 287 ASP A CA 1
ATOM 2206 C C . ASP A 1 287 ? -20.216 -46.754 -34.941 1.00 37.44 287 ASP A C 1
ATOM 2208 O O . ASP A 1 287 ? -21.201 -47.471 -35.106 1.00 37.44 287 ASP A O 1
ATOM 2212 N N . VAL A 1 288 ? -20.047 -45.555 -35.514 1.00 36.25 288 VAL A N 1
ATOM 2213 C CA . VAL A 1 288 ? -20.847 -44.875 -36.557 1.00 36.25 288 VAL A CA 1
ATOM 2214 C C . VAL A 1 288 ? -21.885 -43.816 -36.120 1.00 36.25 288 VAL A C 1
ATOM 2216 O O . VAL A 1 288 ? -23.038 -44.093 -35.810 1.00 36.25 288 VAL A O 1
ATOM 2219 N N . SER A 1 289 ? -21.406 -42.566 -36.178 1.00 43.31 289 SER A N 1
ATOM 2220 C CA . SER A 1 289 ? -21.844 -41.443 -37.041 1.00 43.31 289 SER A CA 1
ATOM 2221 C C . SER A 1 289 ? -23.335 -41.141 -37.266 1.00 43.31 289 SER A C 1
ATOM 2223 O O . SER A 1 289 ? -24.100 -41.985 -37.721 1.00 43.31 289 SER A O 1
ATOM 2225 N N . GLY A 1 290 ? -23.681 -39.850 -37.182 1.00 30.84 290 GLY A N 1
ATOM 2226 C CA . GLY A 1 290 ? -24.863 -39.299 -37.847 1.00 30.84 290 GLY A CA 1
ATOM 2227 C C . GLY A 1 290 ? -25.132 -37.832 -37.515 1.00 30.84 290 GLY A C 1
ATOM 2228 O O . GLY A 1 290 ? -25.657 -37.532 -36.449 1.00 30.84 290 GLY A O 1
ATOM 2229 N N . ASP A 1 291 ? -24.793 -36.946 -38.454 1.00 44.06 291 ASP A N 1
ATOM 2230 C CA . ASP A 1 291 ? -25.297 -35.575 -38.569 1.00 44.06 291 ASP A CA 1
ATOM 2231 C C . ASP A 1 291 ? -26.824 -35.492 -38.422 1.00 44.06 291 ASP A C 1
ATOM 2233 O O . ASP A 1 291 ? -27.548 -36.365 -38.900 1.00 44.06 291 ASP A O 1
ATOM 2237 N N . THR A 1 292 ? -27.332 -34.385 -37.876 1.00 38.41 292 THR A N 1
ATOM 2238 C CA . THR A 1 292 ? -28.409 -33.613 -38.523 1.00 38.41 292 THR A CA 1
ATOM 2239 C C . THR A 1 292 ? -28.616 -32.257 -37.851 1.00 38.41 292 THR A C 1
ATOM 2241 O O . THR A 1 292 ? -28.674 -32.121 -36.632 1.00 38.41 292 THR A O 1
ATOM 2244 N N . GLU A 1 293 ? -28.735 -31.257 -38.717 1.00 35.91 293 GLU A N 1
ATOM 2245 C CA . GLU A 1 293 ? -29.219 -29.903 -38.484 1.00 35.91 293 GLU A CA 1
ATOM 2246 C C . GLU A 1 293 ? -30.616 -29.880 -37.822 1.00 35.91 293 GLU A C 1
ATOM 2248 O O . GLU A 1 293 ? -31.428 -30.781 -38.044 1.00 35.91 293 GLU A O 1
ATOM 2253 N N . ASN A 1 294 ? -30.964 -28.760 -37.167 1.00 35.62 294 ASN A N 1
ATOM 2254 C CA . ASN A 1 294 ? -31.917 -27.760 -37.696 1.00 35.62 294 ASN A CA 1
ATOM 2255 C C . ASN A 1 294 ? -32.846 -27.100 -36.631 1.00 35.62 294 ASN A C 1
ATOM 2257 O O . ASN A 1 294 ? -33.371 -27.760 -35.739 1.00 35.62 294 ASN A O 1
ATOM 2261 N N . VAL A 1 295 ? -33.122 -25.807 -36.881 1.00 35.06 295 VAL A N 1
ATOM 2262 C CA . VAL A 1 295 ? -34.301 -24.970 -36.521 1.00 35.06 295 VAL A CA 1
ATOM 2263 C C . VAL A 1 295 ? -34.412 -24.287 -35.136 1.00 35.06 295 VAL A C 1
ATOM 2265 O O . VAL A 1 295 ? -34.856 -24.869 -34.156 1.00 35.06 295 VAL A O 1
ATOM 2268 N N . ASP A 1 296 ? -34.073 -22.987 -35.139 1.00 35.81 296 ASP A N 1
ATOM 2269 C CA . ASP A 1 296 ? -34.945 -21.800 -34.928 1.00 35.81 296 ASP A CA 1
ATOM 2270 C C . ASP A 1 296 ? -36.033 -21.795 -33.825 1.00 35.81 296 ASP A C 1
ATOM 2272 O O . ASP A 1 296 ? -36.975 -22.581 -33.866 1.00 35.81 296 ASP A O 1
ATOM 2276 N N . SER A 1 297 ? -35.990 -20.772 -32.952 1.00 41.28 297 SER A N 1
ATOM 2277 C CA . SER A 1 297 ? -37.171 -19.943 -32.628 1.00 41.28 297 SER A CA 1
ATOM 2278 C C . SER A 1 297 ? -36.812 -18.664 -31.840 1.00 41.28 297 SER A C 1
ATOM 2280 O O . SER A 1 297 ? -36.584 -18.686 -30.632 1.00 41.28 297 SER A O 1
ATOM 2282 N N . SER A 1 298 ? -36.769 -17.548 -32.567 1.00 35.97 298 SER A N 1
ATOM 2283 C CA . SER A 1 298 ? -37.368 -16.220 -32.304 1.00 35.97 298 SER A CA 1
ATOM 2284 C C . SER A 1 298 ? -37.885 -15.768 -30.905 1.00 35.97 298 SER A C 1
ATOM 2286 O O . SER A 1 298 ? -38.787 -16.376 -30.340 1.00 35.97 298 SER A O 1
ATOM 2288 N N . VAL A 1 299 ? -37.465 -14.540 -30.534 1.00 37.22 299 VAL A N 1
ATOM 2289 C CA . VAL A 1 299 ? -38.262 -13.311 -30.221 1.00 37.22 299 VAL A CA 1
ATOM 2290 C C . VAL A 1 299 ? -39.247 -13.265 -29.031 1.00 37.22 299 VAL A C 1
ATOM 2292 O O . VAL A 1 299 ? -40.303 -13.879 -29.072 1.00 37.22 299 VAL A O 1
ATOM 2295 N N . SER A 1 300 ? -38.987 -12.330 -28.096 1.00 37.50 300 SER A N 1
ATOM 2296 C CA . SER A 1 300 ? -39.872 -11.228 -27.606 1.00 37.50 300 SER A CA 1
ATOM 2297 C C . SER A 1 300 ? -39.184 -10.573 -26.387 1.00 37.50 300 SER A C 1
ATOM 2299 O O . SER A 1 300 ? -38.740 -11.303 -25.513 1.00 37.50 300 SER A O 1
ATOM 2301 N N . GLY A 1 301 ? -38.962 -9.264 -26.232 1.00 33.75 301 GLY A N 1
ATOM 2302 C CA . GLY A 1 301 ? -39.788 -8.118 -26.594 1.00 33.75 301 GLY A CA 1
ATOM 2303 C C . GLY A 1 301 ? -40.788 -7.828 -25.471 1.00 33.75 301 GLY A C 1
ATOM 2304 O O . GLY A 1 301 ? -41.844 -8.447 -25.469 1.00 33.75 301 GLY A O 1
ATOM 2305 N N . ASN A 1 302 ? -40.487 -6.905 -24.544 1.00 35.81 302 ASN A N 1
ATOM 2306 C CA . ASN A 1 302 ? -41.535 -6.026 -24.019 1.00 35.81 302 ASN A CA 1
ATOM 2307 C C . ASN A 1 302 ? -41.003 -4.748 -23.359 1.00 35.81 302 ASN A C 1
ATOM 2309 O O . ASN A 1 302 ? -40.241 -4.766 -22.395 1.00 35.81 302 ASN A O 1
ATOM 2313 N N . GLU A 1 303 ? -41.482 -3.651 -23.922 1.00 37.91 303 GLU A N 1
ATOM 2314 C CA . GLU A 1 303 ? -41.371 -2.266 -23.502 1.00 37.91 303 GLU A CA 1
ATOM 2315 C C . GLU A 1 303 ? -42.642 -1.902 -22.707 1.00 37.91 303 GLU A C 1
ATOM 2317 O O . GLU A 1 303 ? -43.708 -2.451 -22.973 1.00 37.91 303 GLU A O 1
ATOM 2322 N N . SER A 1 304 ? -42.510 -0.955 -21.773 1.00 41.22 304 SER A N 1
ATOM 2323 C CA . SER A 1 304 ? -43.512 0.055 -21.385 1.00 41.22 304 SER A CA 1
ATOM 2324 C C . SER A 1 304 ? -44.963 -0.369 -21.078 1.00 41.22 304 SER A C 1
ATOM 2326 O O . SER A 1 304 ? -45.745 -0.704 -21.963 1.00 41.22 304 SER A O 1
ATOM 2328 N N . THR A 1 305 ? -45.401 -0.095 -19.841 1.00 39.41 305 THR A N 1
ATOM 2329 C CA . THR A 1 305 ? -46.719 0.535 -19.645 1.00 39.41 305 THR A CA 1
ATOM 2330 C C . THR A 1 305 ? -46.657 1.640 -18.598 1.00 39.41 305 THR A C 1
ATOM 2332 O O . THR A 1 305 ? -46.678 1.389 -17.394 1.00 39.41 305 THR A O 1
ATOM 2335 N N . ASP A 1 306 ? -46.637 2.862 -19.116 1.00 42.44 306 ASP A N 1
ATOM 2336 C CA . ASP A 1 306 ? -47.295 4.051 -18.583 1.00 42.44 306 ASP A CA 1
ATOM 2337 C C . ASP A 1 306 ? -48.770 3.769 -18.220 1.00 42.44 306 ASP A C 1
ATOM 2339 O O . ASP A 1 306 ? -49.515 3.185 -19.014 1.00 42.44 306 ASP A O 1
ATOM 2343 N N . ARG A 1 307 ? -49.192 4.201 -17.025 1.00 44.34 307 ARG A N 1
ATOM 2344 C CA . ARG A 1 307 ? -50.583 4.553 -16.706 1.00 44.34 307 ARG A CA 1
ATOM 2345 C C . ARG A 1 307 ? -50.602 5.672 -15.669 1.00 44.34 307 ARG A C 1
ATOM 2347 O O . ARG A 1 307 ? -50.576 5.423 -14.466 1.00 44.34 307 ARG A O 1
ATOM 2354 N N . GLY A 1 308 ? -50.718 6.901 -16.158 1.00 38.59 308 GLY A N 1
ATOM 2355 C CA . GLY A 1 308 ? -51.257 8.021 -15.395 1.00 38.59 308 GLY A CA 1
ATOM 2356 C C . GLY A 1 308 ? -52.753 7.876 -15.079 1.00 38.59 308 GLY A C 1
ATOM 2357 O O . GLY A 1 308 ? -53.516 7.255 -15.821 1.00 38.59 308 GLY A O 1
ATOM 2358 N N . SER A 1 309 ? -53.152 8.475 -13.958 1.00 40.94 309 SER A N 1
ATOM 2359 C CA . SER A 1 309 ? -54.475 9.015 -13.579 1.00 40.94 309 SER A CA 1
ATOM 2360 C C . SER A 1 309 ? -54.353 9.406 -12.102 1.00 40.94 309 SER A C 1
ATOM 2362 O O . SER A 1 309 ? -53.770 8.651 -11.336 1.00 40.94 309 SER A O 1
ATOM 2364 N N . SER A 1 310 ? -54.873 10.492 -11.553 1.00 41.09 310 SER A N 1
ATOM 2365 C CA . SER A 1 310 ? -55.539 11.715 -12.003 1.00 41.09 310 SER A CA 1
ATOM 2366 C C . SER A 1 310 ? -55.913 12.415 -10.688 1.00 41.09 310 SER A C 1
ATOM 2368 O O . SER A 1 310 ? -56.336 11.730 -9.759 1.00 41.09 310 SER A O 1
ATOM 2370 N N . ASP A 1 311 ? -55.742 13.732 -10.625 1.00 43.03 311 ASP A N 1
ATOM 2371 C CA . ASP A 1 311 ? -56.506 14.708 -9.836 1.00 43.03 311 ASP A CA 1
ATOM 2372 C C . ASP A 1 311 ? -57.092 14.299 -8.468 1.00 43.03 311 ASP A C 1
ATOM 2374 O O . ASP A 1 311 ? -58.073 13.563 -8.393 1.00 43.03 311 ASP A O 1
ATOM 2378 N N . ASN A 1 312 ? -56.659 14.975 -7.395 1.00 42.81 312 ASN A N 1
ATOM 2379 C CA . ASN A 1 312 ? -57.627 15.757 -6.622 1.00 42.81 312 ASN A CA 1
ATOM 2380 C C . ASN A 1 312 ? -56.978 16.919 -5.851 1.00 42.81 312 ASN A C 1
ATOM 2382 O O . ASN A 1 312 ? -55.974 16.785 -5.159 1.00 42.81 312 ASN A O 1
ATOM 2386 N N . SER A 1 313 ? -57.636 18.054 -6.012 1.00 45.12 313 SER A N 1
ATOM 2387 C CA . SER A 1 313 ? -57.447 19.391 -5.467 1.00 45.12 313 SER A CA 1
ATOM 2388 C C . SER A 1 313 ? -57.916 19.574 -4.013 1.00 45.12 313 SER A C 1
ATOM 2390 O O . SER A 1 313 ? -58.776 18.841 -3.532 1.00 45.12 313 SER A O 1
ATOM 2392 N N . GLY A 1 314 ? -57.441 20.664 -3.394 1.00 37.62 314 GLY A N 1
ATOM 2393 C CA . GLY A 1 314 ? -57.950 21.253 -2.144 1.00 37.62 314 GLY A CA 1
ATOM 2394 C C . GLY A 1 314 ? -57.040 20.950 -0.949 1.00 37.62 314 GLY A C 1
ATOM 2395 O O . GLY A 1 314 ? -56.537 19.848 -0.831 1.00 37.62 314 GLY A O 1
ATOM 2396 N N . ASP A 1 315 ? -56.757 21.845 -0.015 1.00 48.16 315 ASP A N 1
ATOM 2397 C CA . ASP A 1 315 ? -57.408 23.095 0.345 1.00 48.16 315 ASP A CA 1
ATOM 2398 C C . ASP A 1 315 ? -56.461 23.882 1.274 1.00 48.16 315 ASP A C 1
ATOM 2400 O O . ASP A 1 315 ? -55.565 23.338 1.916 1.00 48.16 315 ASP A O 1
ATOM 2404 N N . SER A 1 316 ? -56.677 25.186 1.266 1.00 47.97 316 SER A N 1
ATOM 2405 C CA . SER A 1 316 ? -56.091 26.272 2.036 1.00 47.97 316 SER A CA 1
ATOM 2406 C C . SER A 1 316 ? -56.026 26.084 3.562 1.00 47.97 316 SER A C 1
ATOM 2408 O O . SER A 1 316 ? -56.840 25.394 4.166 1.00 47.97 316 SER A O 1
ATOM 2410 N N . GLY A 1 317 ? -55.090 26.793 4.207 1.00 43.09 317 GLY A N 1
ATOM 2411 C CA . GLY A 1 317 ? -55.072 26.936 5.666 1.00 43.09 317 GLY A CA 1
ATOM 2412 C C . GLY A 1 317 ? -53.851 27.676 6.211 1.00 43.09 317 GLY A C 1
ATOM 2413 O O . GLY A 1 317 ? -52.909 27.056 6.686 1.00 43.09 317 GLY A O 1
ATOM 2414 N N . SER A 1 318 ? -53.868 29.005 6.113 1.00 47.38 318 SER A N 1
ATOM 2415 C CA . SER A 1 318 ? -52.912 29.939 6.724 1.00 47.38 318 SER A CA 1
ATOM 2416 C C . SER A 1 318 ? -53.128 30.138 8.237 1.00 47.38 318 SER A C 1
ATOM 2418 O O . SER A 1 318 ? -54.169 29.768 8.772 1.00 47.38 318 SER A O 1
ATOM 2420 N N . SER A 1 319 ? -52.198 30.901 8.834 1.00 48.16 319 SER A N 1
ATOM 2421 C CA . SER A 1 319 ? -52.232 31.659 10.108 1.00 48.16 319 SER A CA 1
ATOM 2422 C C . SER A 1 319 ? -51.885 30.872 11.379 1.00 48.16 319 SER A C 1
ATOM 2424 O O . SER A 1 319 ? -52.490 29.850 11.673 1.00 48.16 319 SER A O 1
ATOM 2426 N N . ASP A 1 320 ? -50.760 31.180 12.036 1.00 49.62 320 ASP A N 1
ATOM 2427 C CA . ASP A 1 320 ? -50.475 32.351 12.903 1.00 49.62 320 ASP A CA 1
ATOM 2428 C C . ASP A 1 320 ? -51.313 32.362 14.189 1.00 49.62 320 ASP A C 1
ATOM 2430 O O . ASP A 1 320 ? -52.539 32.409 14.129 1.00 49.62 320 ASP A O 1
ATOM 2434 N N . GLY A 1 321 ? -50.645 32.449 15.348 1.00 45.53 321 GLY A N 1
ATOM 2435 C CA . GLY A 1 321 ? -51.283 32.967 16.565 1.00 45.53 321 GLY A CA 1
ATOM 2436 C C . GLY A 1 321 ? -50.818 32.394 17.905 1.00 45.53 321 GLY A C 1
ATOM 2437 O O . GLY A 1 321 ? -51.429 31.476 18.429 1.00 45.53 321 GLY A O 1
ATOM 2438 N N . SER A 1 322 ? -49.763 33.006 18.441 1.00 54.47 322 SER A N 1
ATOM 2439 C CA . SER A 1 322 ? -49.483 33.423 19.830 1.00 54.47 322 SER A CA 1
ATOM 2440 C C . SER A 1 322 ? -50.437 33.099 21.003 1.00 54.47 322 SER A C 1
ATOM 2442 O O . SER A 1 322 ? -51.645 33.280 20.892 1.00 54.47 322 SER A O 1
ATOM 2444 N N . GLY A 1 323 ? -49.820 32.915 22.186 1.00 49.66 323 GLY A N 1
ATOM 2445 C CA . GLY A 1 323 ? -50.385 33.120 23.542 1.00 49.66 323 GLY A CA 1
ATOM 2446 C C . GLY A 1 323 ? -51.093 31.881 24.098 1.00 49.66 323 GLY A C 1
ATOM 2447 O O . GLY A 1 323 ? -51.896 31.284 23.396 1.00 49.66 323 GLY A O 1
ATOM 2448 N N . ASP A 1 324 ? -50.846 31.381 25.306 1.00 52.09 324 ASP A N 1
ATOM 2449 C CA . ASP A 1 324 ? -50.379 31.926 26.593 1.00 52.09 324 ASP A CA 1
ATOM 2450 C C . ASP A 1 324 ? -49.635 30.792 27.338 1.00 52.09 324 ASP A C 1
ATOM 2452 O O . ASP A 1 324 ? -50.038 29.616 27.145 1.00 52.09 324 ASP A O 1
#

Foldseek 3Di:
DDDDDDDDPDPPDPPPPPDPPDPPFPDDQQAWEDEPVDDWIWHQHPVQATATAPDDQQVCLQFVDCPRYDYDHPVSNVVRHHDYHRGRQFQQAWEDAPVDPWIWGQAAPLETATAPDPLSQCLAQNPCSVVRYDHDYPVCVVSHDYDYHDDQLAHGFQHWAQEPVRFIWTQHPVQATETQRLQDDPRRSVSSSVSHDYQVSSCVSRVHHHHYHYDDNVRNNVVNVVVSVSVVPSPPPPPPPPPPDDDDDPDDDDDDDDDDDDDDDDDDDDDDDDDDDDDDDDDDDDDDDDDDDDDDDDDDDDDDDDDDDDDDDDDDDDDDDDDD